Protein AF-A0A7C4M4P4-F1 (afdb_monomer)

Foldseek 3Di:
DDKDWWWWKAFLFWDWDDDQDLQQTFIWGKIFTWDPTKIKDWAQDDPEQEAEPNDHDDDVLSVVLCVFQVQRTHMYIYDQQDPPQ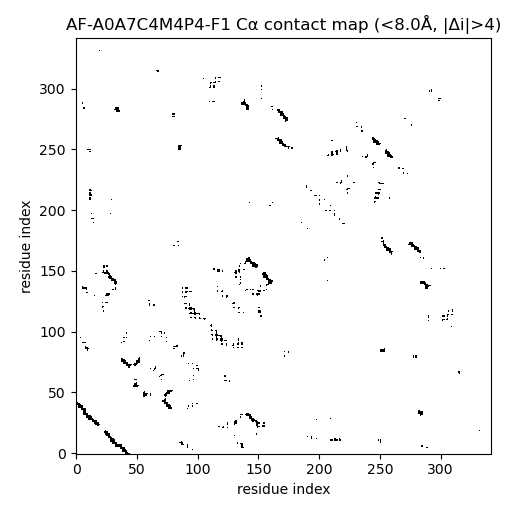RTLVLLVVQLVSQLSSLVVPDPDPLLSSQSSQQRSSNSCVVVVNHRCSSQCGFAEFAMKGWPGTGTPPRTDIDYDADPAFKKKKKFFADFDPPDCVLVVDPDPVLVVLSVVLSVVCVVPPDPLSSQVSSAVSLVVSVQDDPVNVVLLCVLCVVVVVVQQWSHWHGRRRMIITMGRDDCVVSVVSSVVVGVTDDMDMIGTGRGHNHYHVPPDPVSVVSSVSSVVVVVPRDGPDDPDPDDDDDDDDDGPDDDDDDDDDD

Solvent-accessible surface area (backbone atoms only — not comparable to full-atom values): 18700 Å² total; per-residue (Å²): 121,50,82,47,76,37,44,30,28,37,67,42,42,70,45,83,40,86,45,97,46,66,56,49,22,12,20,36,34,32,28,41,20,29,29,78,55,35,42,36,37,45,26,84,67,70,98,49,65,29,28,48,74,89,40,75,50,92,57,70,65,57,58,50,35,32,69,49,61,63,49,71,62,18,39,39,36,49,59,90,73,58,80,84,36,47,46,34,55,65,34,51,52,27,29,51,53,18,38,63,48,23,61,83,79,40,88,50,66,69,36,18,52,50,30,3,24,47,45,13,33,42,45,27,51,75,67,71,76,46,47,47,43,41,32,40,38,35,49,22,18,18,41,24,34,32,78,36,34,17,24,64,86,57,25,42,68,49,66,43,85,70,86,66,79,48,37,37,38,34,37,31,40,70,76,69,87,74,57,72,66,69,73,75,59,74,47,72,63,58,55,55,48,42,55,51,45,50,53,56,32,73,75,66,72,46,73,53,48,49,27,52,43,14,28,56,44,13,37,76,72,60,44,38,44,70,69,62,47,50,59,50,45,74,63,44,50,66,39,43,75,72,62,35,36,63,35,49,36,28,35,73,28,25,38,40,35,35,24,63,56,93,51,68,68,56,52,54,56,48,49,75,78,40,77,53,79,46,75,51,77,27,40,65,28,88,61,44,81,39,78,74,56,90,80,42,66,69,50,52,52,33,41,50,52,24,51,53,52,65,70,68,50,74,68,63,78,74,85,84,77,87,77,93,79,83,91,76,96,75,76,102,70,87,90,86,74,89,79,90,80,133

Secondary structure (DSSP, 8-state):
-EEEEEEEEEEEEEEEE--SSTTT-EEEEEEEEEEEEEEEEEES--SSSEEETTEE---HHHHHHHHHH----EEEEE-SSPTTSSSSHHHHHHHHHHHHHHTTT---HHHHHHHHHHHHHHHHHHHTS-SSHHHHHHH--SEEEEEE-SSTTTSEEEEE---S--EEEEEE-------GGGGS---HHHHHHHHHHHHHHHHS--HHHHHHHHHHHHHHTTSS-HHHHHHHHHHHHHHHHHTSEEEEEEETTEEEEEESS--HHHHHHHHHHS---EEEEEEE--S-SS--TTS-HHHHHHHHHHHHHHHHS-PPPP-------------S----------

pLDDT: mean 87.2, std 19.26, range [24.98, 98.62]

Radius of gyration: 20.45 Å; Cα contacts (8 Å, |Δi|>4): 650; chains: 1; bounding box: 53×54×52 Å

Sequence (342 aa):
MEELKLPLHISGLWKPVYGEDYLKTGSLGIGLVLEPLTKIYLKSSGDCDLRINDECIELSHIKIAREIYGFQDRIEVHQEIPLGAGAGLSANISIAIGYGVSRRYSQDFLTRIILAGLIGHELEVSQRTGLGDVISELTGYGIEIRKRPGPPCHGYLENIDIREDLLITTLVMPQKIFTPRMLDTYSSDLMRLFDKLYNYFINDASIERFFEVSKIFSREQGFLNKDLEERINSILSHRFRLGDVMGFYVKKSLIVIGHKEDLSFEINYLRNIIPIRRIMTLKISRKPLIPVYNNDIRIRDKCSEATNIYNRKPRPLRREGGQKKQNSSKPFHHHFTKSLYL

Nearest PDB structures (foldseek):
  4emd-assembly1_A  TM=5.902E-01  e=8.997E-09  Mycobacteroides abscessus ATCC 19977
  2v8p-assembly2_B  TM=6.075E-01  e=5.883E-08  Aquifex aeolicus
  3pyf-assembly1_A  TM=5.668E-01  e=2.236E-08  Mycobacterium tuberculosis
  1uek-assembly1_A  TM=5.406E-01  e=1.595E-06  Thermus thermophilus
  8qco-assembly2_B  TM=4.970E-01  e=3.063E-07  Escherichia coli

Mean predicted aligned error: 7.42 Å

Structure (mmCIF, N/CA/C/O backbone):
data_AF-A0A7C4M4P4-F1
#
_entry.id   AF-A0A7C4M4P4-F1
#
loop_
_atom_site.group_PDB
_atom_site.id
_atom_site.type_symbol
_atom_site.label_atom_id
_atom_site.label_alt_id
_atom_site.label_comp_id
_atom_site.label_asym_id
_atom_site.label_entity_id
_atom_site.label_seq_id
_atom_site.pdbx_PDB_ins_code
_atom_site.Cartn_x
_atom_site.Cartn_y
_atom_site.Cartn_z
_atom_site.occupancy
_atom_site.B_iso_or_equiv
_atom_site.auth_seq_id
_atom_site.auth_comp_id
_atom_site.auth_asym_id
_atom_site.auth_atom_id
_atom_site.pdbx_PDB_model_num
ATOM 1 N N . MET A 1 1 ? -6.496 -13.623 20.985 1.00 80.38 1 MET A N 1
ATOM 2 C CA . MET A 1 1 ? -5.581 -13.257 19.884 1.00 80.38 1 MET A CA 1
ATOM 3 C C . MET A 1 1 ? -6.386 -13.307 18.601 1.00 80.38 1 MET A C 1
ATOM 5 O O . MET A 1 1 ? -7.072 -14.299 18.398 1.00 80.38 1 MET A O 1
ATOM 9 N N . GLU A 1 2 ? -6.376 -12.246 17.799 1.00 92.12 2 GLU A N 1
ATOM 10 C CA . GLU A 1 2 ? -7.078 -12.202 16.504 1.00 92.12 2 GLU A CA 1
ATOM 11 C C . GLU A 1 2 ? -6.044 -12.003 15.393 1.00 92.12 2 GLU A C 1
ATOM 13 O O . GLU A 1 2 ? -5.138 -11.184 15.553 1.00 92.12 2 GLU A O 1
ATOM 18 N N . GLU A 1 3 ? -6.169 -12.761 14.304 1.00 95.50 3 GLU A N 1
ATOM 19 C CA . GLU A 1 3 ? -5.318 -12.649 13.116 1.00 95.50 3 GLU A CA 1
ATOM 20 C C . GLU A 1 3 ? -6.026 -11.799 12.052 1.00 95.50 3 GLU A C 1
ATOM 22 O O . GLU A 1 3 ? -7.210 -11.994 11.773 1.00 95.50 3 GLU A O 1
ATOM 27 N N . LEU A 1 4 ? -5.285 -10.885 11.429 1.00 96.00 4 LEU A N 1
ATOM 28 C CA . LEU A 1 4 ? -5.685 -10.147 10.238 1.00 96.00 4 LEU A CA 1
ATOM 29 C C . LEU A 1 4 ? -4.635 -10.368 9.142 1.00 96.00 4 LEU A C 1
ATOM 31 O O . LEU A 1 4 ? -3.433 -10.324 9.406 1.00 96.00 4 LEU A O 1
ATOM 35 N N . LYS A 1 5 ? -5.090 -10.603 7.908 1.00 96.94 5 LYS A N 1
ATOM 36 C CA . LYS A 1 5 ? -4.226 -10.754 6.731 1.00 96.94 5 LYS A CA 1
ATOM 37 C C . LYS A 1 5 ? -4.527 -9.635 5.752 1.00 96.94 5 LYS A C 1
ATOM 39 O O . LYS A 1 5 ? -5.669 -9.515 5.313 1.00 96.94 5 LYS A O 1
ATOM 44 N N . LEU A 1 6 ? -3.521 -8.833 5.431 1.00 97.69 6 LEU A N 1
ATOM 45 C CA . LEU A 1 6 ? -3.660 -7.668 4.558 1.00 97.69 6 LEU A CA 1
ATOM 46 C C . LEU A 1 6 ? -2.661 -7.755 3.405 1.00 97.69 6 LEU A C 1
ATOM 48 O O . LEU A 1 6 ? -1.536 -8.210 3.621 1.00 97.69 6 LEU A O 1
ATOM 52 N N . PRO A 1 7 ? -3.042 -7.358 2.184 1.00 97.56 7 PRO A N 1
ATOM 53 C CA . PRO A 1 7 ? -2.104 -7.315 1.078 1.00 97.56 7 PRO A CA 1
ATOM 54 C C . PRO A 1 7 ? -1.104 -6.175 1.264 1.00 97.56 7 PRO A C 1
ATOM 56 O O . PRO A 1 7 ? -1.315 -5.245 2.045 1.00 97.56 7 PRO A O 1
ATOM 59 N N . LEU A 1 8 ? -0.017 -6.253 0.509 1.00 97.62 8 LEU A N 1
ATOM 60 C CA . LEU A 1 8 ? 0.905 -5.142 0.333 1.00 97.62 8 LEU A CA 1
ATOM 61 C C . LEU A 1 8 ? 0.409 -4.240 -0.793 1.00 97.62 8 LEU A C 1
ATOM 63 O O . LEU A 1 8 ? -0.229 -4.706 -1.737 1.00 97.62 8 LEU A O 1
ATOM 67 N N . HIS A 1 9 ? 0.770 -2.965 -0.737 1.00 98.12 9 HIS A N 1
ATOM 68 C CA . HIS A 1 9 ? 0.479 -2.026 -1.810 1.00 98.12 9 HIS A CA 1
ATOM 69 C C . HIS A 1 9 ? 1.720 -1.233 -2.203 1.00 98.12 9 HIS A C 1
ATOM 71 O O . HIS A 1 9 ? 2.426 -0.685 -1.356 1.00 98.12 9 HIS A O 1
ATOM 77 N N . ILE A 1 10 ? 1.976 -1.138 -3.509 1.00 98.12 10 ILE A N 1
ATOM 78 C CA . ILE A 1 10 ? 3.046 -0.302 -4.049 1.00 98.12 10 ILE A CA 1
ATOM 79 C C . ILE A 1 10 ? 2.462 0.643 -5.097 1.00 98.12 10 ILE A C 1
ATOM 81 O O . ILE A 1 10 ? 2.088 0.232 -6.193 1.00 98.12 10 ILE A O 1
ATOM 85 N N . SER A 1 11 ? 2.436 1.942 -4.789 1.00 97.81 11 SER A N 1
ATOM 86 C CA . SER A 1 11 ? 2.042 2.962 -5.771 1.00 97.81 11 SER A CA 1
ATOM 87 C C . SER A 1 11 ? 3.091 3.121 -6.871 1.00 97.81 11 SER A C 1
ATOM 89 O O . SER A 1 11 ? 4.277 3.281 -6.568 1.00 97.81 11 SER A O 1
ATOM 91 N N . GLY A 1 12 ? 2.630 3.183 -8.116 1.00 97.25 12 GLY A N 1
ATOM 92 C CA . GLY A 1 12 ? 3.427 3.518 -9.295 1.00 97.25 12 GLY A CA 1
ATOM 93 C C . GLY A 1 12 ? 3.359 5.002 -9.670 1.00 97.25 12 GLY A C 1
ATOM 94 O O . GLY A 1 12 ? 4.377 5.639 -9.931 1.00 97.25 12 GLY A O 1
ATOM 95 N N . LEU A 1 13 ? 2.164 5.590 -9.576 1.00 97.19 13 LEU A N 1
ATOM 96 C CA . LEU A 1 13 ? 1.882 7.000 -9.863 1.00 97.19 13 LEU A CA 1
ATOM 97 C C . LEU A 1 13 ? 0.934 7.542 -8.794 1.00 97.19 13 LEU A C 1
ATOM 99 O O . LEU A 1 13 ? 0.027 6.830 -8.371 1.00 97.19 13 LEU A O 1
ATOM 103 N N . TRP A 1 14 ? 1.121 8.777 -8.327 1.00 95.81 14 TRP A N 1
ATOM 104 C CA . TRP A 1 14 ? 0.261 9.324 -7.274 1.00 95.81 14 TRP A CA 1
ATOM 105 C C . TRP A 1 14 ? 0.267 10.855 -7.216 1.00 95.81 14 TRP A C 1
ATOM 107 O O . TRP A 1 14 ? 1.278 11.495 -7.495 1.00 95.81 14 TRP A O 1
ATOM 117 N N . LYS A 1 15 ? -0.865 11.427 -6.799 1.00 94.69 15 LYS A N 1
ATOM 118 C CA . LYS A 1 15 ? -1.055 12.854 -6.526 1.00 94.69 15 LYS A CA 1
ATOM 119 C C . LYS A 1 15 ? -1.823 13.029 -5.215 1.00 94.69 15 LYS A C 1
ATOM 121 O O . LYS A 1 15 ? -2.931 12.499 -5.106 1.00 94.69 15 LYS A O 1
ATOM 126 N N . PRO A 1 16 ? -1.278 13.753 -4.224 1.00 93.81 16 PRO A N 1
ATOM 127 C CA . PRO A 1 16 ? -1.997 14.042 -2.989 1.00 93.81 16 PRO A CA 1
ATOM 128 C C . PRO A 1 16 ? -3.181 14.978 -3.262 1.00 93.81 16 PRO A C 1
ATOM 130 O O . PRO A 1 16 ? -3.083 15.899 -4.071 1.00 93.81 16 PRO A O 1
ATOM 133 N N . VAL A 1 17 ? -4.290 14.765 -2.560 1.00 95.12 17 VAL A N 1
ATOM 134 C CA . VAL A 1 17 ? -5.450 15.661 -2.561 1.00 95.12 17 VAL A CA 1
ATOM 135 C C . VAL A 1 17 ? -5.866 15.894 -1.116 1.00 95.12 17 VAL A C 1
ATOM 137 O O . VAL A 1 17 ? -6.333 14.979 -0.439 1.00 95.12 17 VAL A O 1
ATOM 140 N N . TYR A 1 18 ? -5.672 17.120 -0.638 1.00 93.19 18 TYR A N 1
ATOM 141 C CA . TYR A 1 18 ? -6.032 17.518 0.719 1.00 93.19 18 TYR A CA 1
ATOM 142 C C . TYR A 1 18 ? -7.427 18.133 0.720 1.00 93.19 18 TYR A C 1
ATOM 144 O O . TYR A 1 18 ? -7.692 19.083 -0.015 1.00 93.19 18 TYR A O 1
ATOM 152 N N . GLY A 1 19 ? -8.313 17.556 1.526 1.00 92.38 19 GLY A N 1
ATOM 153 C CA . GLY A 1 19 ? -9.676 18.032 1.712 1.00 92.38 19 GLY A CA 1
ATOM 154 C C . GLY A 1 19 ? -9.846 18.787 3.028 1.00 92.38 19 GLY A C 1
ATOM 155 O O . GLY A 1 19 ? -8.893 19.036 3.763 1.00 92.38 19 GLY A O 1
ATOM 156 N N . GLU A 1 20 ? -11.094 19.126 3.340 1.00 92.38 20 GLU A N 1
ATOM 157 C CA . GLU A 1 20 ? -11.465 19.820 4.583 1.00 92.38 20 GLU A CA 1
ATOM 158 C C . GLU A 1 20 ? -11.255 18.958 5.839 1.00 92.38 20 GLU A C 1
ATOM 160 O O . GLU A 1 20 ? -11.068 19.483 6.935 1.00 92.38 20 GLU A O 1
ATOM 165 N N . ASP A 1 21 ? -11.298 17.634 5.680 1.00 94.38 21 ASP A N 1
ATOM 166 C CA . ASP A 1 21 ? -11.144 16.651 6.746 1.00 94.38 21 ASP A CA 1
ATOM 167 C C . ASP A 1 21 ? -10.446 15.375 6.240 1.00 94.38 21 ASP A C 1
ATOM 169 O O . ASP A 1 21 ? -10.050 15.265 5.074 1.00 94.38 21 ASP A O 1
ATOM 173 N N . TYR A 1 22 ? -10.285 14.392 7.130 1.00 94.31 22 TYR A N 1
ATOM 174 C CA . TYR A 1 22 ? -9.664 13.106 6.812 1.00 94.31 22 TYR A CA 1
ATOM 175 C C . TYR A 1 22 ? -10.469 12.266 5.809 1.00 94.31 22 TYR A C 1
ATOM 177 O O . TYR A 1 22 ? -9.872 11.488 5.071 1.00 94.31 22 TYR A O 1
ATOM 185 N N . LEU A 1 23 ? -11.795 12.431 5.744 1.00 95.88 23 LEU A N 1
ATOM 186 C CA . LEU A 1 23 ? -12.667 11.683 4.832 1.00 95.88 23 LEU A CA 1
ATOM 187 C C . LEU A 1 23 ? -12.554 12.201 3.393 1.00 95.88 23 LEU A C 1
ATOM 189 O O . LEU A 1 23 ? -12.659 11.424 2.448 1.00 95.88 23 LEU A O 1
ATOM 193 N N . LYS A 1 24 ? -12.294 13.503 3.225 1.00 96.19 24 LYS A N 1
ATOM 194 C CA . LYS A 1 24 ? -12.067 14.152 1.923 1.00 96.19 24 LYS A CA 1
ATOM 195 C C . LYS A 1 24 ? -10.589 14.228 1.524 1.00 96.19 24 LYS A C 1
ATOM 197 O O . LYS A 1 24 ? -10.277 14.645 0.411 1.00 96.19 24 LYS A O 1
ATOM 202 N N . THR A 1 25 ? -9.678 13.863 2.423 1.00 97.25 25 THR A N 1
ATOM 203 C CA . THR A 1 25 ? -8.235 13.829 2.160 1.00 97.25 25 THR A CA 1
ATOM 204 C C . THR A 1 25 ? -7.814 12.452 1.669 1.00 97.25 25 THR A C 1
ATOM 206 O O . THR A 1 25 ? -8.225 11.434 2.217 1.00 97.25 25 THR A O 1
ATOM 209 N N . GLY A 1 26 ? -6.950 12.405 0.662 1.00 97.44 26 GLY A N 1
ATOM 210 C CA . GLY A 1 26 ? -6.385 11.166 0.150 1.00 97.44 26 GLY A CA 1
ATOM 211 C C . GLY A 1 26 ? -5.469 11.413 -1.039 1.00 97.44 26 GLY 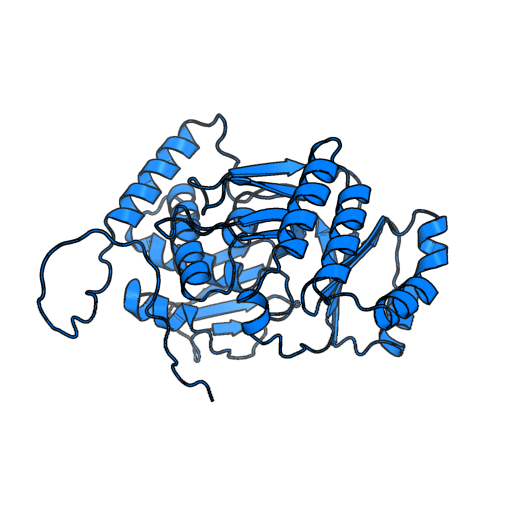A C 1
ATOM 212 O O . GLY A 1 26 ? -4.731 12.397 -1.082 1.00 97.44 26 GLY A O 1
ATOM 213 N N . SER A 1 27 ? -5.504 10.517 -2.019 1.00 97.12 27 SER A N 1
ATOM 214 C CA . SER A 1 27 ? -4.704 10.640 -3.238 1.00 97.12 27 SER A CA 1
ATOM 215 C C . SER A 1 27 ? -5.459 10.134 -4.456 1.00 97.12 27 SER A C 1
ATOM 217 O O . SER A 1 27 ? -6.278 9.227 -4.331 1.00 97.12 27 SER A O 1
ATOM 219 N N . LEU A 1 28 ? -5.118 10.681 -5.618 1.00 98.12 28 LEU A N 1
ATOM 220 C CA . LEU A 1 28 ? -5.320 10.028 -6.909 1.00 98.12 28 LEU A CA 1
ATOM 221 C C . LEU A 1 28 ? -4.060 9.233 -7.259 1.00 98.12 28 LEU A C 1
ATOM 223 O O . LEU A 1 28 ? -2.977 9.550 -6.757 1.00 98.12 28 LEU A O 1
ATOM 227 N N . GLY A 1 29 ? -4.165 8.231 -8.126 1.00 97.88 29 GLY A N 1
ATOM 228 C CA . GLY A 1 29 ? -2.995 7.457 -8.531 1.00 97.88 29 GLY A CA 1
ATOM 229 C C . GLY A 1 29 ? -3.300 6.061 -9.030 1.00 97.88 29 GLY A C 1
ATOM 230 O O . GLY A 1 29 ? -4.460 5.697 -9.186 1.00 97.88 29 GLY A O 1
ATOM 231 N N . ILE A 1 30 ? -2.232 5.308 -9.273 1.00 98.50 30 ILE A N 1
ATOM 232 C CA . ILE A 1 30 ? -2.287 3.892 -9.622 1.00 98.50 30 ILE A CA 1
ATOM 233 C C . ILE A 1 30 ? -1.267 3.112 -8.794 1.00 98.50 30 ILE A C 1
ATOM 235 O O . ILE A 1 30 ? -0.200 3.637 -8.437 1.00 98.50 30 ILE A O 1
ATOM 239 N N . GLY A 1 31 ? -1.564 1.853 -8.518 1.00 98.31 31 GLY A N 1
ATOM 240 C CA . GLY A 1 31 ? -0.709 0.990 -7.713 1.00 98.31 31 GLY A CA 1
ATOM 241 C C . GLY A 1 31 ? -0.948 -0.485 -7.978 1.00 98.31 31 GLY A C 1
ATOM 242 O O . GLY A 1 31 ? -1.929 -0.861 -8.610 1.00 98.31 31 GLY A O 1
ATOM 243 N N . LEU A 1 32 ? -0.034 -1.313 -7.487 1.00 98.12 32 LEU A N 1
ATOM 244 C CA . LEU A 1 32 ? -0.192 -2.763 -7.460 1.00 98.12 32 LEU A CA 1
ATOM 245 C C . LEU A 1 32 ? -0.560 -3.212 -6.054 1.00 98.12 32 LEU A C 1
ATOM 247 O O . LEU A 1 32 ? 0.054 -2.765 -5.080 1.00 98.12 32 LEU A O 1
ATOM 251 N N . VAL A 1 33 ? -1.512 -4.136 -5.970 1.00 97.94 33 VAL A N 1
ATOM 252 C CA . VAL A 1 33 ? -1.864 -4.839 -4.733 1.00 97.94 33 VAL A CA 1
ATOM 253 C C . VAL A 1 33 ? -1.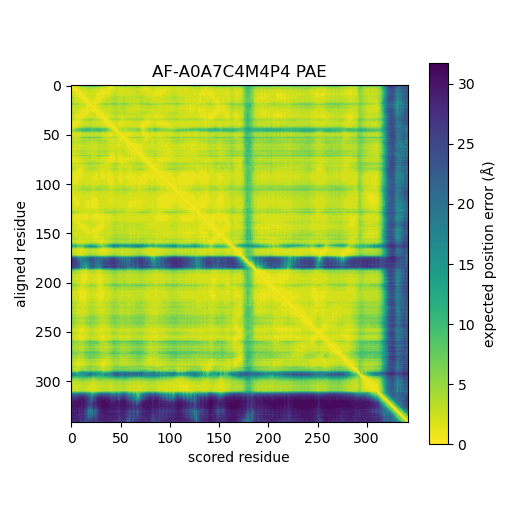282 -6.246 -4.795 1.00 97.94 33 VAL A C 1
ATOM 255 O O . VAL A 1 33 ? -1.492 -6.965 -5.772 1.00 97.94 33 VAL A O 1
ATOM 258 N N . LEU A 1 34 ? -0.504 -6.627 -3.784 1.00 96.81 34 LEU A N 1
ATOM 259 C CA . LEU A 1 34 ? 0.445 -7.737 -3.863 1.00 96.81 34 LEU A CA 1
ATOM 260 C C . LEU A 1 34 ? 0.322 -8.709 -2.685 1.00 96.81 34 LEU A C 1
ATOM 262 O O . LEU A 1 34 ? -0.037 -8.333 -1.568 1.00 96.81 34 LEU A O 1
ATOM 266 N N . GLU A 1 35 ? 0.690 -9.960 -2.946 1.00 94.06 35 GLU A N 1
ATOM 267 C CA . GLU A 1 35 ? 0.766 -11.065 -1.989 1.00 94.06 35 GLU A CA 1
ATOM 268 C C . GLU A 1 35 ? 2.173 -11.704 -2.040 1.00 94.06 35 GLU A C 1
ATOM 270 O O . GLU A 1 35 ? 2.809 -11.668 -3.095 1.00 94.06 35 GLU A O 1
ATOM 275 N N . PRO A 1 36 ? 2.699 -12.305 -0.955 1.00 94.00 36 PRO A N 1
ATOM 276 C CA . PRO A 1 36 ? 1.990 -12.802 0.223 1.00 94.00 36 PRO A CA 1
ATOM 277 C C . PRO A 1 36 ? 1.418 -11.705 1.122 1.00 94.00 36 PRO A C 1
ATOM 279 O O . PRO A 1 36 ? 2.004 -10.636 1.284 1.00 94.00 36 PRO A O 1
ATOM 282 N N . LEU A 1 37 ? 0.261 -12.003 1.717 1.00 96.44 37 LEU A N 1
ATOM 283 C CA . LEU A 1 37 ? -0.391 -11.124 2.683 1.00 96.44 37 LEU A CA 1
ATOM 284 C C . LEU A 1 37 ? 0.482 -10.978 3.936 1.00 96.44 37 LEU A C 1
ATOM 286 O O . LEU A 1 37 ? 0.972 -11.971 4.481 1.00 96.44 37 LEU A O 1
ATOM 290 N N . THR A 1 38 ? 0.605 -9.753 4.431 1.00 97.75 38 THR A N 1
ATOM 291 C CA . THR A 1 38 ? 1.122 -9.457 5.765 1.00 97.75 38 THR A CA 1
ATOM 292 C C . THR A 1 38 ? 0.226 -10.126 6.798 1.00 97.75 38 THR A C 1
ATOM 294 O O . THR A 1 38 ? -0.987 -9.898 6.813 1.00 97.75 38 THR A O 1
ATOM 297 N N . LYS A 1 39 ? 0.815 -10.929 7.686 1.00 98.06 39 LYS A N 1
ATOM 298 C CA . LYS A 1 39 ? 0.098 -11.505 8.830 1.00 98.06 39 LYS A CA 1
ATOM 299 C C . LYS A 1 39 ? 0.268 -10.589 10.030 1.00 98.06 39 LYS A C 1
ATOM 301 O O . LYS A 1 39 ? 1.399 -10.276 10.401 1.00 98.06 39 LYS A O 1
ATOM 306 N N . ILE A 1 40 ? -0.845 -10.176 10.623 1.00 98.31 40 ILE A N 1
ATOM 307 C CA . ILE A 1 40 ? -0.868 -9.285 11.779 1.00 98.31 40 ILE A CA 1
ATOM 308 C C . ILE A 1 40 ? -1.674 -9.938 12.893 1.00 98.31 40 ILE A C 1
ATOM 310 O O . ILE A 1 40 ? -2.822 -10.328 12.687 1.00 98.31 40 ILE A O 1
ATOM 314 N N . TYR A 1 41 ? -1.095 -10.014 14.085 1.00 98.06 41 TYR A N 1
ATOM 315 C CA . TYR A 1 41 ? -1.753 -10.528 15.276 1.00 98.06 41 TYR A CA 1
ATOM 316 C C . TYR A 1 41 ? -1.989 -9.404 16.277 1.00 98.06 41 TYR A C 1
ATOM 318 O O . TYR A 1 41 ? -1.065 -8.703 16.691 1.00 98.06 41 TYR A O 1
ATOM 326 N N . LEU A 1 42 ? -3.242 -9.270 16.700 1.00 97.44 42 LEU A N 1
ATOM 327 C CA . LEU A 1 42 ? -3.639 -8.401 17.799 1.00 97.44 42 LEU A CA 1
ATOM 328 C C . LEU A 1 42 ? -3.616 -9.208 19.103 1.00 97.44 42 LEU A C 1
ATOM 330 O O . LEU A 1 42 ? -4.403 -10.151 19.288 1.00 97.44 42 LEU A O 1
ATOM 334 N N . LYS A 1 43 ? -2.691 -8.848 19.997 1.00 96.31 43 LYS A N 1
ATOM 335 C CA . LYS A 1 43 ? -2.446 -9.511 21.285 1.00 96.31 43 LYS A CA 1
ATOM 336 C C . LYS A 1 43 ? -2.854 -8.607 22.446 1.00 96.31 43 LYS A C 1
ATOM 338 O O . LYS A 1 43 ? -2.629 -7.405 22.413 1.00 96.31 43 LYS A O 1
ATOM 343 N N . SER A 1 44 ? -3.413 -9.187 23.505 1.00 93.38 44 SER A N 1
ATOM 344 C CA . SER A 1 44 ? -3.807 -8.427 24.704 1.00 93.38 44 SER A CA 1
ATOM 345 C C . SER A 1 44 ? -2.615 -8.034 25.585 1.00 93.38 44 SER A C 1
ATOM 347 O O . SER A 1 44 ? -2.714 -7.103 26.377 1.00 93.38 44 SER A O 1
ATOM 349 N N . SER A 1 45 ? -1.489 -8.732 25.445 1.00 91.44 45 SER A N 1
ATOM 350 C CA . SER A 1 45 ? -0.248 -8.495 26.180 1.00 91.44 45 SER A CA 1
ATOM 351 C C . SER A 1 45 ? 0.965 -8.764 25.286 1.00 91.44 45 SER A C 1
ATOM 353 O O . SER A 1 45 ? 0.856 -9.401 24.236 1.00 91.44 45 SER A O 1
ATOM 355 N N . GLY A 1 46 ? 2.113 -8.232 25.691 1.00 89.19 46 GLY A N 1
ATOM 356 C CA . GLY A 1 46 ? 3.376 -8.301 24.966 1.00 89.19 46 GLY A CA 1
ATOM 357 C C . GLY A 1 46 ? 4.400 -7.376 25.615 1.00 89.19 46 GLY A C 1
ATOM 358 O O . GLY A 1 46 ? 4.032 -6.486 26.384 1.00 89.19 46 GLY A O 1
ATOM 359 N N . ASP A 1 47 ? 5.671 -7.602 25.318 1.00 91.12 47 ASP A N 1
ATOM 360 C CA . ASP A 1 47 ? 6.798 -6.842 25.862 1.00 91.12 47 ASP A CA 1
ATOM 361 C C . ASP A 1 47 ? 7.030 -5.498 25.156 1.00 91.12 47 ASP A C 1
ATOM 363 O O . ASP A 1 47 ? 7.652 -4.604 25.722 1.00 91.12 47 ASP A O 1
ATOM 367 N N . CYS A 1 48 ? 6.467 -5.313 23.962 1.00 94.31 48 CYS A N 1
ATOM 368 C CA . CYS A 1 48 ? 6.447 -4.038 23.256 1.00 94.31 48 CYS A CA 1
ATOM 369 C C . CYS A 1 48 ? 5.146 -3.825 22.477 1.00 94.31 48 CYS A C 1
ATOM 371 O O . CYS A 1 48 ? 4.392 -4.763 22.213 1.00 94.31 48 CYS A O 1
ATOM 373 N N . ASP A 1 49 ? 4.872 -2.562 22.138 1.00 95.94 49 ASP A N 1
ATOM 374 C CA . ASP A 1 49 ? 3.647 -2.119 21.461 1.00 95.94 49 ASP A CA 1
ATOM 375 C C . ASP A 1 49 ? 3.515 -2.649 20.027 1.00 95.94 49 ASP A C 1
ATOM 377 O O . ASP A 1 49 ? 2.421 -3.055 19.623 1.00 95.94 49 ASP A O 1
ATOM 381 N N . LEU A 1 50 ? 4.628 -2.695 19.296 1.00 97.62 50 LEU A N 1
ATOM 382 C CA . LEU A 1 50 ? 4.728 -3.232 17.945 1.00 97.62 50 LEU A CA 1
ATOM 383 C C . LEU A 1 50 ? 5.978 -4.090 17.816 1.00 97.62 50 LEU A C 1
ATOM 385 O O . LEU A 1 50 ? 7.081 -3.632 18.105 1.00 97.62 50 LEU A O 1
ATOM 389 N N . ARG A 1 51 ? 5.789 -5.305 17.310 1.00 97.50 51 ARG A N 1
ATOM 390 C CA . ARG A 1 51 ? 6.852 -6.230 16.933 1.00 97.50 51 ARG A CA 1
ATOM 391 C C . ARG A 1 51 ? 6.739 -6.563 15.450 1.00 97.50 51 ARG A C 1
ATOM 393 O O . ARG A 1 51 ? 5.665 -6.964 15.009 1.00 97.50 51 ARG A O 1
ATOM 400 N N . ILE A 1 52 ? 7.820 -6.422 14.688 1.00 96.50 52 ILE A N 1
ATOM 401 C CA . ILE A 1 52 ? 7.895 -6.838 13.280 1.00 96.50 52 ILE A CA 1
ATOM 402 C C . ILE A 1 52 ? 9.043 -7.836 13.132 1.00 96.50 52 ILE A C 1
ATOM 404 O O . ILE A 1 52 ? 10.184 -7.469 13.384 1.00 96.50 52 ILE A O 1
ATOM 408 N N . ASN A 1 53 ? 8.753 -9.078 12.723 1.00 92.94 53 ASN A N 1
ATOM 409 C CA . ASN A 1 53 ? 9.740 -10.169 12.602 1.00 92.94 53 ASN A CA 1
ATOM 410 C C . ASN A 1 53 ? 10.726 -10.226 13.788 1.00 92.94 53 ASN A C 1
ATOM 412 O O . ASN A 1 53 ? 11.937 -10.178 13.593 1.00 92.94 53 ASN A O 1
ATOM 416 N N . ASP A 1 54 ? 10.193 -10.268 15.009 1.00 91.56 54 ASP A N 1
ATOM 417 C CA . ASP A 1 54 ? 10.945 -10.334 16.273 1.00 91.56 54 ASP A CA 1
ATOM 418 C C . ASP A 1 54 ? 11.631 -9.047 16.756 1.00 91.56 54 ASP A C 1
ATOM 420 O O . ASP A 1 54 ? 12.109 -9.010 17.890 1.00 91.56 54 ASP A O 1
ATOM 424 N N . GLU A 1 55 ? 11.589 -7.960 15.987 1.00 94.94 55 GLU A N 1
ATOM 425 C CA . GLU A 1 55 ? 12.124 -6.660 16.402 1.00 94.94 55 GLU A CA 1
ATOM 426 C C . GLU A 1 55 ? 11.022 -5.754 16.966 1.00 94.94 55 GLU A C 1
ATOM 428 O O . GLU A 1 55 ? 9.985 -5.547 16.332 1.00 94.94 55 GLU A O 1
ATOM 433 N N . CYS A 1 56 ? 11.245 -5.185 18.154 1.00 96.31 56 CYS A N 1
ATOM 434 C CA . CYS A 1 56 ? 10.367 -4.160 18.717 1.00 96.31 56 CYS A CA 1
ATOM 435 C C . CYS A 1 56 ? 10.615 -2.816 18.029 1.00 96.31 56 CYS A C 1
ATOM 437 O O . CYS A 1 56 ? 11.741 -2.321 18.007 1.00 96.31 56 CYS A O 1
ATOM 439 N N . ILE A 1 57 ? 9.555 -2.222 17.486 1.00 94.50 57 ILE A N 1
ATOM 440 C CA . ILE A 1 57 ? 9.622 -0.986 16.705 1.00 94.50 57 ILE A CA 1
ATOM 441 C C . ILE A 1 57 ? 8.719 0.060 17.343 1.00 94.50 57 ILE A C 1
ATOM 443 O O . ILE A 1 57 ? 7.560 -0.204 17.657 1.00 94.50 57 ILE A O 1
ATOM 447 N N . GLU A 1 58 ? 9.223 1.279 17.492 1.00 93.06 58 GLU A N 1
ATOM 448 C CA . GLU A 1 58 ? 8.390 2.408 17.888 1.00 93.06 58 GLU A CA 1
ATOM 449 C C . GLU A 1 58 ? 7.668 2.991 16.671 1.00 93.06 58 GLU A C 1
ATOM 451 O O . GLU A 1 58 ? 8.281 3.342 15.662 1.00 93.06 58 GLU A O 1
ATOM 456 N N . LEU A 1 59 ? 6.344 3.113 16.772 1.00 93.25 59 LEU A N 1
ATOM 457 C CA . LEU A 1 59 ? 5.514 3.725 15.742 1.00 93.25 59 LEU A CA 1
ATOM 458 C C . LEU A 1 59 ? 4.497 4.667 16.389 1.00 93.25 59 LEU A C 1
ATOM 460 O O . LEU A 1 59 ? 3.664 4.247 17.198 1.00 93.25 59 LEU A O 1
ATOM 464 N N . SER A 1 60 ? 4.543 5.948 16.014 1.00 93.31 60 SER A N 1
ATOM 465 C CA . SER A 1 60 ? 3.699 6.999 16.600 1.00 93.31 60 SER A CA 1
ATOM 466 C C . SER A 1 60 ? 2.200 6.723 16.451 1.00 93.31 60 SER A C 1
ATOM 468 O O . SER A 1 60 ? 1.422 7.109 17.325 1.00 93.31 60 SER A O 1
ATOM 470 N N . HIS A 1 61 ? 1.793 5.995 15.406 1.00 94.44 61 HIS A N 1
ATOM 471 C CA . HIS A 1 61 ? 0.414 5.559 15.171 1.00 94.44 61 HIS A CA 1
ATOM 472 C C . HIS A 1 61 ? -0.197 4.844 16.367 1.00 94.44 61 HIS A C 1
ATOM 474 O O . HIS A 1 61 ? -1.352 5.105 16.696 1.00 94.44 61 HIS A O 1
ATOM 480 N N . ILE A 1 62 ? 0.563 3.974 17.040 1.00 95.44 62 ILE A N 1
ATOM 481 C CA . ILE A 1 62 ? 0.047 3.223 18.187 1.00 95.44 62 ILE A CA 1
ATOM 482 C C . ILE A 1 62 ? -0.185 4.166 19.352 1.00 95.44 62 ILE A C 1
ATOM 484 O O . ILE A 1 62 ? -1.283 4.173 19.902 1.00 95.44 62 ILE A O 1
ATOM 488 N N . LYS A 1 63 ? 0.799 5.011 19.680 1.00 93.50 63 LYS A N 1
ATOM 489 C CA . LYS A 1 63 ? 0.674 6.008 20.750 1.00 93.50 63 LYS A CA 1
ATOM 490 C C . LYS A 1 63 ? -0.558 6.891 20.544 1.00 93.50 63 LYS A C 1
ATOM 492 O O . LYS A 1 63 ? -1.384 7.018 21.444 1.00 93.50 63 LYS A O 1
ATOM 497 N N . ILE A 1 64 ? -0.730 7.415 19.335 1.00 93.56 64 ILE A N 1
ATOM 498 C CA . ILE A 1 64 ? -1.882 8.245 18.970 1.00 93.56 64 ILE A CA 1
ATOM 499 C C . ILE A 1 64 ? -3.180 7.453 19.069 1.00 93.56 64 ILE A C 1
ATOM 501 O O . ILE A 1 64 ? -4.172 7.956 19.584 1.00 93.56 64 ILE A O 1
ATOM 505 N N . ALA A 1 65 ? -3.197 6.195 18.640 1.00 95.00 65 ALA A N 1
ATOM 506 C CA . ALA A 1 65 ? -4.383 5.369 18.772 1.00 95.00 65 ALA A CA 1
ATOM 507 C C . ALA A 1 65 ? -4.731 5.035 20.230 1.00 95.00 65 ALA A C 1
ATOM 509 O O . ALA A 1 65 ? -5.913 4.922 20.560 1.00 95.00 65 ALA A O 1
ATOM 510 N N . ARG A 1 66 ? -3.741 4.910 21.125 1.00 93.94 66 ARG A N 1
ATOM 511 C CA . ARG A 1 66 ? -3.991 4.788 22.571 1.00 93.94 66 ARG A CA 1
ATOM 512 C C . ARG A 1 66 ? -4.653 6.056 23.107 1.00 93.94 66 ARG A C 1
ATOM 514 O O . ARG A 1 66 ? -5.650 5.962 23.813 1.00 93.94 66 ARG A O 1
ATOM 521 N N . GLU A 1 67 ? -4.133 7.219 22.726 1.00 92.06 67 GLU A N 1
ATOM 522 C CA . GLU A 1 67 ? -4.622 8.527 23.179 1.00 92.06 67 GLU A CA 1
ATOM 523 C C . GLU A 1 67 ? -6.017 8.868 22.627 1.00 92.06 67 GLU A C 1
ATOM 525 O O . GLU A 1 67 ? -6.884 9.318 23.373 1.00 92.06 67 GLU A O 1
ATOM 530 N N . ILE A 1 68 ? -6.252 8.642 21.331 1.00 91.25 68 ILE A N 1
ATOM 531 C CA . ILE A 1 68 ? -7.489 9.028 20.636 1.00 91.25 68 ILE A CA 1
ATOM 532 C C . ILE A 1 68 ? -8.577 7.957 20.773 1.00 91.25 68 ILE A C 1
ATOM 534 O O . ILE A 1 68 ? -9.746 8.291 20.953 1.00 91.25 68 ILE A O 1
ATOM 538 N N . TYR A 1 69 ? -8.215 6.675 20.680 1.00 92.38 69 TYR A N 1
ATOM 539 C CA . TYR A 1 69 ? -9.175 5.566 20.575 1.00 92.38 69 TYR A CA 1
ATOM 540 C C . TYR A 1 69 ? -9.150 4.596 21.752 1.00 92.38 69 TYR A C 1
ATOM 542 O O . TYR A 1 69 ? -9.836 3.568 21.717 1.00 92.38 69 TYR A O 1
ATOM 550 N N . GLY A 1 70 ? -8.324 4.856 22.770 1.00 92.56 70 GLY A N 1
ATOM 551 C CA . GLY A 1 70 ? -8.111 3.903 23.854 1.00 92.56 70 GLY A CA 1
ATOM 552 C C . GLY A 1 70 ? -7.657 2.542 23.326 1.00 92.56 70 GLY A C 1
ATOM 553 O O . GLY A 1 70 ? -8.080 1.513 23.850 1.00 92.56 70 GLY A O 1
ATOM 554 N N . PHE A 1 71 ? -6.907 2.490 22.219 1.00 95.00 71 PHE A N 1
ATOM 555 C CA . PHE A 1 71 ? -6.377 1.231 21.695 1.00 95.00 71 PHE A CA 1
ATOM 556 C C . PHE A 1 71 ? -5.504 0.565 22.769 1.00 95.00 71 PHE A C 1
ATOM 558 O O . PHE A 1 71 ? -4.668 1.223 23.387 1.00 95.00 71 PHE A O 1
ATOM 565 N N . GLN A 1 72 ? -5.740 -0.719 23.048 1.00 92.94 72 GLN A N 1
ATOM 566 C CA . GLN A 1 72 ? -5.096 -1.436 24.158 1.00 92.94 72 GLN A CA 1
ATOM 567 C C . GLN A 1 72 ? -4.180 -2.567 23.697 1.00 92.94 72 GLN A C 1
ATOM 569 O O . GLN A 1 72 ? -3.179 -2.822 24.369 1.00 92.94 72 GLN A O 1
ATOM 574 N N . ASP A 1 73 ? -4.450 -3.153 22.534 1.00 96.31 73 ASP A N 1
ATOM 575 C CA . ASP A 1 73 ? -3.699 -4.297 22.032 1.00 96.31 73 ASP A CA 1
ATOM 576 C C . ASP A 1 73 ? -2.218 -3.961 21.766 1.00 96.31 73 ASP A C 1
ATOM 578 O O . ASP A 1 73 ? -1.791 -2.802 21.684 1.00 96.31 73 ASP A O 1
ATOM 582 N N . ARG A 1 74 ? -1.430 -5.026 21.676 1.00 97.00 74 ARG A N 1
ATOM 583 C CA . ARG A 1 74 ? -0.087 -5.091 21.105 1.00 97.00 74 ARG A CA 1
ATOM 584 C C . ARG A 1 74 ? -0.195 -5.691 19.709 1.00 97.00 74 ARG A C 1
ATOM 586 O O . ARG A 1 74 ? -1.094 -6.499 19.456 1.00 97.00 74 ARG A O 1
ATOM 593 N N . ILE A 1 75 ? 0.705 -5.300 18.817 1.00 98.06 75 ILE A N 1
ATOM 594 C CA . ILE A 1 75 ? 0.680 -5.724 17.417 1.00 98.06 75 ILE A CA 1
ATOM 595 C C . ILE A 1 75 ? 1.934 -6.533 17.116 1.00 98.06 75 ILE A C 1
ATOM 597 O O . ILE A 1 75 ? 3.046 -6.060 17.322 1.00 98.06 75 ILE A O 1
ATOM 601 N N . GLU A 1 76 ? 1.755 -7.738 16.593 1.00 98.12 76 GLU A N 1
ATOM 602 C CA . GLU A 1 76 ? 2.834 -8.533 16.013 1.00 98.12 76 GLU A CA 1
ATOM 603 C C . GLU A 1 76 ? 2.611 -8.663 14.508 1.00 98.12 76 GLU A C 1
ATOM 605 O O . GLU A 1 76 ? 1.512 -8.990 14.066 1.00 98.12 76 GLU A O 1
ATOM 610 N N . VAL A 1 77 ? 3.648 -8.388 13.724 1.00 98.00 77 VAL A N 1
ATOM 611 C CA . VAL A 1 77 ? 3.616 -8.360 12.263 1.00 98.00 77 VAL A CA 1
ATOM 612 C C . VAL A 1 77 ? 4.672 -9.310 11.715 1.00 98.00 77 VAL A C 1
ATOM 614 O O . VAL A 1 77 ? 5.838 -9.249 12.108 1.00 98.00 77 VAL A O 1
ATOM 617 N N . HIS A 1 78 ? 4.278 -10.139 10.752 1.00 97.31 78 HIS A N 1
ATOM 618 C CA . HIS A 1 78 ? 5.197 -10.968 9.975 1.00 97.31 78 HIS A CA 1
ATOM 619 C C . HIS A 1 78 ? 5.160 -10.539 8.512 1.00 97.31 78 HIS A C 1
ATOM 621 O O . HIS A 1 78 ? 4.156 -10.747 7.821 1.00 97.31 78 HIS A O 1
ATOM 627 N N . GLN A 1 79 ? 6.250 -9.913 8.066 1.00 94.94 79 GLN A N 1
ATOM 628 C CA . GLN A 1 79 ? 6.408 -9.398 6.708 1.00 94.94 79 GLN A CA 1
ATOM 629 C C . GLN A 1 79 ? 7.882 -9.153 6.386 1.00 94.94 79 GLN A C 1
ATOM 631 O O . GLN A 1 79 ? 8.544 -8.394 7.087 1.00 94.94 79 GLN A O 1
ATOM 636 N N . GLU A 1 80 ? 8.409 -9.752 5.319 1.00 91.94 80 GLU A N 1
ATOM 637 C CA . GLU A 1 80 ? 9.834 -9.635 4.981 1.00 91.94 80 GLU A CA 1
ATOM 638 C C . GLU A 1 80 ? 10.210 -8.270 4.393 1.00 91.94 80 GLU A C 1
ATOM 640 O O . GLU A 1 80 ? 11.369 -7.855 4.503 1.00 91.94 80 GLU A O 1
ATOM 645 N N . ILE A 1 81 ? 9.252 -7.552 3.792 1.00 91.50 81 ILE A N 1
ATOM 646 C CA . ILE A 1 81 ? 9.480 -6.167 3.371 1.00 91.50 81 ILE A CA 1
ATOM 647 C C . ILE A 1 81 ? 9.493 -5.260 4.610 1.00 91.50 81 ILE A C 1
ATOM 649 O O . ILE A 1 81 ? 8.496 -5.202 5.331 1.00 91.50 81 ILE A O 1
ATOM 653 N N . PRO A 1 82 ? 10.579 -4.502 4.855 1.00 91.50 82 PRO A N 1
ATOM 654 C CA . PRO A 1 82 ? 10.690 -3.700 6.061 1.00 91.50 82 PRO A CA 1
ATOM 655 C C . PRO A 1 82 ? 9.764 -2.482 6.035 1.00 91.50 82 PRO A C 1
ATOM 657 O O . PRO A 1 82 ? 9.466 -1.900 4.984 1.00 91.50 82 PRO A O 1
ATOM 660 N N . LEU A 1 83 ? 9.372 -2.044 7.232 1.00 92.88 83 LEU A N 1
ATOM 661 C CA . LEU A 1 83 ? 8.633 -0.803 7.427 1.00 92.88 83 LEU A CA 1
ATOM 662 C C . LEU A 1 83 ? 9.392 0.375 6.791 1.00 92.88 83 LEU A C 1
ATOM 664 O O . LEU A 1 83 ? 10.614 0.489 6.899 1.00 92.88 83 LEU A O 1
ATOM 668 N N . GLY A 1 84 ? 8.660 1.241 6.089 1.00 90.31 84 GLY A N 1
ATOM 669 C CA . GLY A 1 84 ? 9.228 2.408 5.407 1.00 90.31 84 GLY A CA 1
ATOM 670 C C . GLY A 1 84 ? 9.787 2.145 4.003 1.00 90.31 84 GLY A C 1
ATOM 671 O O . GLY A 1 84 ? 10.010 3.110 3.272 1.00 90.31 84 GLY A O 1
ATOM 672 N N . ALA A 1 85 ? 9.917 0.885 3.564 1.00 91.25 85 ALA A N 1
ATOM 673 C CA . ALA A 1 85 ? 10.497 0.562 2.254 1.00 91.25 85 ALA A CA 1
ATOM 674 C C . ALA A 1 85 ? 9.680 1.069 1.054 1.00 91.25 85 ALA A C 1
ATOM 676 O O . ALA A 1 85 ? 10.249 1.320 -0.003 1.00 91.25 85 ALA A O 1
ATOM 677 N N . GLY A 1 86 ? 8.363 1.249 1.222 1.00 91.25 86 GLY A N 1
ATOM 678 C CA . GLY A 1 86 ? 7.461 1.726 0.165 1.00 91.25 86 GLY A CA 1
ATOM 679 C C . GLY A 1 86 ? 6.362 0.751 -0.262 1.00 91.25 86 GLY A C 1
ATOM 680 O O . GLY A 1 86 ? 5.756 0.998 -1.299 1.00 91.25 86 GLY A O 1
ATOM 681 N N . ALA A 1 87 ? 6.099 -0.302 0.525 1.00 95.38 87 ALA A N 1
ATOM 682 C CA . ALA A 1 87 ? 5.087 -1.328 0.241 1.00 95.38 87 ALA A CA 1
ATOM 683 C C . ALA A 1 87 ? 3.848 -1.292 1.167 1.00 95.38 87 ALA A C 1
ATOM 685 O O . ALA A 1 87 ? 3.268 -2.334 1.455 1.00 95.38 87 ALA A O 1
ATOM 686 N N . GLY A 1 88 ? 3.484 -0.122 1.704 1.00 95.50 88 GLY A N 1
ATOM 687 C CA . GLY A 1 88 ? 2.230 0.043 2.461 1.00 95.50 88 GLY A CA 1
ATOM 688 C C . GLY A 1 88 ? 2.194 -0.535 3.887 1.00 95.50 88 GLY A C 1
ATOM 689 O O . GLY A 1 88 ? 1.188 -0.424 4.575 1.00 95.50 88 GLY A O 1
ATOM 690 N N . LEU A 1 89 ? 3.299 -1.071 4.424 1.00 96.62 89 LEU A N 1
ATOM 691 C CA . LEU A 1 89 ? 3.276 -1.737 5.740 1.00 96.62 89 LEU A CA 1
ATOM 692 C C . LEU A 1 89 ? 2.769 -0.858 6.915 1.00 96.62 89 LEU A C 1
ATOM 694 O O . LEU A 1 89 ? 2.183 -1.382 7.861 1.00 96.62 89 LEU A O 1
ATOM 698 N N . SER A 1 90 ? 2.941 0.471 6.866 1.00 96.94 90 SER A N 1
ATOM 699 C CA . SER A 1 90 ? 2.356 1.385 7.867 1.00 96.94 90 SER A CA 1
ATOM 700 C C . SER A 1 90 ? 0.827 1.430 7.809 1.00 96.94 90 SER A C 1
ATOM 702 O O . SER A 1 90 ? 0.174 1.496 8.853 1.00 96.94 90 SER A O 1
ATOM 704 N N . ALA A 1 91 ? 0.248 1.348 6.611 1.00 98.12 91 ALA A N 1
ATOM 705 C CA . ALA A 1 91 ? -1.191 1.301 6.408 1.00 98.12 91 ALA A CA 1
ATOM 706 C C . ALA A 1 91 ? -1.768 -0.031 6.893 1.00 98.12 91 ALA A C 1
ATOM 708 O O . ALA A 1 91 ? -2.742 -0.020 7.641 1.00 98.12 91 ALA A O 1
ATOM 709 N N . ASN A 1 92 ? -1.094 -1.149 6.618 1.00 98.44 92 ASN A N 1
ATOM 710 C CA . ASN A 1 92 ? -1.406 -2.460 7.194 1.00 98.44 92 ASN A CA 1
ATOM 711 C C . ASN A 1 92 ? -1.512 -2.411 8.735 1.00 98.44 92 ASN A C 1
ATOM 713 O O . ASN A 1 92 ? -2.500 -2.867 9.318 1.00 98.44 92 ASN A O 1
ATOM 717 N N . ILE A 1 93 ? -0.526 -1.803 9.406 1.00 98.50 93 ILE A N 1
ATOM 718 C CA . ILE A 1 93 ? -0.538 -1.620 10.868 1.00 98.50 93 ILE A CA 1
ATOM 719 C C . ILE A 1 93 ? -1.688 -0.696 11.296 1.00 98.50 93 ILE A C 1
ATOM 721 O O . ILE A 1 93 ? -2.398 -0.995 12.255 1.00 98.50 93 ILE A O 1
ATOM 725 N N . SER A 1 94 ? -1.921 0.398 10.571 1.00 98.56 94 SER A N 1
ATOM 726 C CA . SER A 1 94 ? -3.001 1.351 10.861 1.00 98.56 94 SER A CA 1
ATOM 727 C C . SER A 1 94 ? -4.395 0.732 10.718 1.00 98.56 94 SER A C 1
ATOM 729 O O . SER A 1 94 ? -5.271 0.979 11.550 1.00 98.56 94 SER A O 1
ATOM 731 N N . ILE A 1 95 ? -4.597 -0.123 9.713 1.00 98.62 95 ILE A N 1
ATOM 732 C CA . ILE A 1 95 ? -5.812 -0.924 9.540 1.00 98.62 95 ILE A CA 1
ATOM 733 C C . ILE A 1 95 ? -5.963 -1.884 10.721 1.00 98.62 95 ILE A C 1
ATOM 735 O O . ILE A 1 95 ? -7.044 -1.958 11.298 1.00 98.62 95 ILE A O 1
ATOM 739 N N . ALA A 1 96 ? -4.902 -2.582 11.138 1.00 98.44 96 ALA A N 1
ATOM 740 C CA . ALA A 1 96 ? -4.968 -3.493 12.281 1.00 98.44 96 ALA A CA 1
ATOM 741 C C . ALA A 1 96 ? -5.337 -2.770 13.589 1.00 98.44 96 ALA A C 1
ATOM 743 O O . ALA A 1 96 ? -6.182 -3.256 14.343 1.00 98.44 96 ALA A O 1
ATOM 744 N N . ILE A 1 97 ? -4.781 -1.576 13.829 1.00 98.31 97 ILE A N 1
ATOM 745 C CA . ILE A 1 97 ? -5.182 -0.706 14.944 1.00 98.31 97 ILE A CA 1
ATOM 746 C C . ILE A 1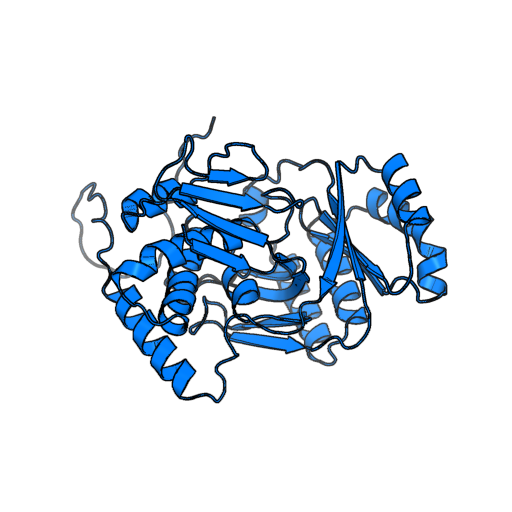 97 ? -6.683 -0.408 14.866 1.00 98.31 97 ILE A C 1
ATOM 748 O O . ILE A 1 97 ? -7.421 -0.653 15.825 1.00 98.31 97 ILE A O 1
ATOM 752 N N . GLY A 1 98 ? -7.151 0.092 13.718 1.00 97.62 98 GLY A N 1
ATOM 753 C CA . GLY A 1 98 ? -8.563 0.401 13.502 1.00 97.62 98 GLY A CA 1
ATOM 754 C C . GLY A 1 98 ? -9.467 -0.820 13.690 1.00 97.62 98 GLY A C 1
ATOM 755 O O . GLY A 1 98 ? -10.543 -0.714 14.278 1.00 97.62 98 GLY A O 1
ATOM 756 N N . TYR A 1 99 ? -9.006 -1.997 13.274 1.00 97.81 99 TYR A N 1
ATOM 757 C CA . TYR A 1 99 ? -9.724 -3.258 13.405 1.00 97.81 99 TYR A CA 1
ATOM 758 C C . TYR A 1 99 ? -9.828 -3.718 14.864 1.00 97.81 99 TYR A C 1
ATOM 760 O O . TYR A 1 99 ? -10.901 -4.156 15.287 1.00 97.81 99 TYR A O 1
ATOM 768 N N . GLY A 1 100 ? -8.778 -3.536 15.668 1.00 96.88 100 GLY A N 1
ATOM 769 C CA . GLY A 1 100 ? -8.835 -3.758 17.114 1.00 96.88 100 GLY A CA 1
ATOM 770 C C . GLY A 1 100 ? -9.794 -2.792 17.817 1.00 96.88 100 GLY A C 1
ATOM 771 O O . GLY A 1 100 ? -10.614 -3.217 18.631 1.00 96.88 100 GLY A O 1
ATOM 772 N N . VAL A 1 101 ? -9.769 -1.505 17.447 1.00 96.00 101 VAL A N 1
ATOM 773 C CA . VAL A 1 101 ? -10.704 -0.489 17.971 1.00 96.00 101 VAL A CA 1
ATOM 774 C C . VAL A 1 101 ? -12.155 -0.814 17.596 1.00 96.00 101 VAL A C 1
ATOM 776 O O . VAL A 1 101 ? -13.054 -0.667 18.427 1.00 96.00 101 VAL A O 1
ATOM 779 N N . SER A 1 102 ? -12.388 -1.298 16.372 1.00 95.44 102 SER A N 1
ATOM 780 C CA . SER A 1 102 ? -13.727 -1.573 15.837 1.00 95.44 102 SER A CA 1
ATOM 781 C C . SER A 1 102 ? -14.542 -2.576 16.666 1.00 95.44 102 SER A C 1
ATOM 783 O O . SER A 1 102 ? -15.770 -2.486 16.688 1.00 95.44 102 SER A O 1
ATOM 785 N N . ARG A 1 103 ? -13.875 -3.478 17.406 1.00 93.88 103 ARG A N 1
ATOM 786 C CA . ARG A 1 103 ? -14.504 -4.523 18.240 1.00 93.88 103 ARG A CA 1
ATOM 787 C C . ARG A 1 103 ? -15.484 -3.979 19.277 1.00 93.88 103 ARG A C 1
ATOM 789 O O . ARG A 1 103 ? -16.393 -4.688 19.693 1.00 93.88 103 ARG A O 1
ATOM 796 N N . ARG A 1 104 ? -15.284 -2.734 19.718 1.00 93.56 104 ARG A N 1
ATOM 797 C CA . ARG A 1 104 ? -16.149 -2.072 20.708 1.00 93.56 104 ARG A CA 1
ATOM 798 C C . ARG A 1 104 ? -17.475 -1.602 20.118 1.00 93.56 104 ARG A C 1
ATOM 800 O O . ARG A 1 104 ? -18.386 -1.286 20.873 1.00 93.56 104 ARG A O 1
ATOM 807 N N . TYR A 1 105 ? -17.561 -1.524 18.792 1.00 93.75 105 TYR A N 1
ATOM 808 C CA . TYR A 1 105 ? -18.676 -0.897 18.092 1.00 93.75 105 TYR A CA 1
ATOM 809 C C . TYR A 1 105 ? -19.485 -1.872 17.241 1.00 93.75 105 TYR A C 1
ATOM 811 O O . TYR A 1 105 ? -20.667 -1.635 17.022 1.00 93.75 105 TYR A O 1
ATOM 819 N N . SER A 1 106 ? -18.873 -2.951 16.749 1.00 93.50 106 SER A N 1
ATOM 820 C CA . SER A 1 106 ? -19.575 -3.964 15.962 1.00 93.50 106 SER A CA 1
ATOM 821 C C . SER A 1 106 ? -18.880 -5.320 16.059 1.00 93.50 106 SER A C 1
ATOM 823 O O . SER A 1 106 ? -17.665 -5.389 16.247 1.00 93.50 106 SER A O 1
ATOM 825 N N . GLN A 1 107 ? -19.659 -6.394 15.915 1.00 92.62 107 GLN A N 1
ATOM 826 C CA . GLN A 1 107 ? -19.166 -7.767 15.738 1.00 92.62 107 GLN A CA 1
ATOM 827 C C . GLN A 1 107 ? -19.201 -8.205 14.265 1.00 92.62 107 GLN A C 1
ATOM 829 O O . GLN A 1 107 ? -18.577 -9.200 13.906 1.00 92.62 107 GLN A O 1
ATOM 834 N N . ASP A 1 108 ? -19.894 -7.456 13.402 1.00 94.44 108 ASP A N 1
ATOM 835 C CA . ASP A 1 108 ? -19.977 -7.747 11.973 1.00 94.44 108 ASP A CA 1
ATOM 836 C C . ASP A 1 108 ? -18.642 -7.452 11.284 1.00 94.44 108 ASP A C 1
ATOM 838 O O . ASP A 1 108 ? -18.134 -6.331 11.349 1.00 94.44 108 ASP A O 1
ATOM 842 N N . PHE A 1 109 ? -18.072 -8.452 10.609 1.00 93.00 109 PHE A N 1
ATOM 843 C CA . PHE A 1 109 ? -16.753 -8.328 9.987 1.00 93.00 109 PHE A CA 1
ATOM 844 C C . PHE A 1 109 ? -16.690 -7.168 8.987 1.00 93.00 109 PHE A C 1
ATOM 846 O O . PHE A 1 109 ? -15.719 -6.411 8.997 1.00 93.00 109 PHE A O 1
ATOM 853 N N . LEU A 1 110 ? -17.727 -6.993 8.159 1.00 93.50 110 LEU A N 1
ATOM 854 C CA . LEU A 1 110 ? -17.732 -5.970 7.117 1.00 93.50 110 LEU A CA 1
ATOM 855 C C . LEU A 1 110 ? -17.817 -4.556 7.712 1.00 93.50 110 LEU A C 1
ATOM 857 O O . LEU A 1 110 ? -17.022 -3.693 7.337 1.00 93.50 110 LEU A O 1
ATOM 861 N N . THR A 1 111 ? -18.693 -4.317 8.696 1.00 95.25 111 THR A N 1
ATOM 862 C CA . THR A 1 111 ? -18.694 -3.049 9.449 1.00 95.25 111 THR A CA 1
ATOM 863 C C . THR A 1 111 ? -17.329 -2.806 10.096 1.00 95.25 111 THR A C 1
ATOM 865 O O . THR A 1 111 ? -16.781 -1.705 10.001 1.00 95.25 111 THR A O 1
ATOM 868 N N . ARG A 1 112 ? -16.761 -3.830 10.748 1.00 95.88 112 ARG A N 1
ATOM 869 C CA . ARG A 1 112 ? -15.481 -3.730 11.459 1.00 95.88 112 ARG A CA 1
ATOM 870 C C . ARG A 1 112 ? -14.332 -3.352 10.532 1.00 95.88 112 ARG A C 1
ATOM 872 O O . ARG A 1 112 ? -13.569 -2.453 10.875 1.00 95.88 112 ARG A O 1
ATOM 879 N N . ILE A 1 113 ? -14.207 -3.993 9.369 1.00 96.75 113 ILE A N 1
ATOM 880 C CA . ILE A 1 113 ? -13.109 -3.725 8.433 1.00 96.75 113 ILE A CA 1
ATOM 881 C C . ILE A 1 113 ? -13.265 -2.373 7.719 1.00 96.75 113 ILE A C 1
ATOM 883 O O . ILE A 1 113 ? -12.273 -1.682 7.497 1.00 96.75 113 ILE A O 1
ATOM 887 N N . ILE A 1 114 ? -14.496 -1.926 7.438 1.00 97.06 114 ILE A N 1
ATOM 888 C CA . ILE A 1 114 ? -14.736 -0.570 6.916 1.00 97.06 114 ILE A CA 1
ATOM 889 C C . ILE A 1 114 ? -14.341 0.470 7.968 1.00 97.06 114 ILE A C 1
ATOM 891 O O . ILE A 1 114 ? -13.592 1.400 7.671 1.00 97.06 114 ILE A O 1
ATOM 895 N N . LEU A 1 115 ? -14.792 0.299 9.215 1.00 97.06 115 LEU A N 1
ATOM 896 C CA . LEU A 1 115 ? -14.427 1.190 10.316 1.00 97.06 115 LEU A CA 1
ATOM 897 C C . LEU A 1 115 ? -12.913 1.186 10.571 1.00 97.06 115 LEU A C 1
ATOM 899 O O . LEU A 1 115 ? -12.333 2.240 10.839 1.00 97.06 115 LEU A O 1
ATOM 903 N N . ALA A 1 116 ? -12.268 0.026 10.430 1.00 97.88 116 ALA A N 1
ATOM 904 C CA . ALA A 1 116 ? -10.819 -0.104 10.483 1.00 97.88 116 ALA A CA 1
ATOM 905 C C . ALA A 1 116 ? -10.128 0.740 9.409 1.00 97.88 116 ALA A C 1
ATOM 907 O O . ALA A 1 116 ? -9.172 1.443 9.721 1.00 97.88 116 ALA A O 1
ATOM 908 N N . GLY A 1 117 ? -10.649 0.736 8.179 1.00 98.06 117 GLY A N 1
ATOM 909 C CA . GLY A 1 117 ? -10.178 1.601 7.099 1.00 98.06 117 GLY A CA 1
ATOM 910 C C . GLY A 1 117 ? -10.349 3.090 7.401 1.00 98.06 117 GLY A C 1
ATOM 911 O O . GLY A 1 117 ? -9.424 3.865 7.182 1.00 98.06 117 GLY A O 1
ATOM 912 N N . LEU A 1 118 ? -11.488 3.506 7.964 1.00 98.06 118 LEU A N 1
ATOM 913 C CA . LEU A 1 118 ? -11.717 4.909 8.341 1.00 98.06 118 LEU A CA 1
ATOM 914 C C . LEU A 1 118 ? -10.733 5.380 9.427 1.00 98.06 118 LEU A C 1
ATOM 916 O O . LEU A 1 118 ? -10.137 6.450 9.311 1.00 98.06 118 LEU A O 1
ATOM 920 N N . ILE A 1 119 ? -10.545 4.577 10.480 1.00 97.88 119 ILE A N 1
ATOM 921 C CA . ILE A 1 119 ? -9.625 4.889 11.585 1.00 97.88 119 ILE A CA 1
ATOM 922 C C . ILE A 1 119 ? -8.168 4.829 11.117 1.00 97.88 119 ILE A C 1
ATOM 924 O O . ILE A 1 119 ? -7.393 5.736 11.413 1.00 97.88 119 ILE A O 1
ATOM 928 N N . GLY A 1 120 ? -7.798 3.781 10.381 1.00 98.06 120 GLY A N 1
ATOM 929 C CA . GLY A 1 120 ? -6.445 3.594 9.871 1.00 98.06 120 GLY A CA 1
ATOM 930 C C . GLY A 1 120 ? -6.028 4.711 8.918 1.00 98.06 120 GLY A C 1
ATOM 931 O O . GLY A 1 120 ? -4.922 5.232 9.030 1.00 98.06 120 GLY A O 1
ATOM 932 N N . HIS A 1 121 ? -6.934 5.150 8.041 1.00 98.38 121 HIS A N 1
ATOM 933 C CA . HIS A 1 121 ? -6.689 6.288 7.155 1.00 98.38 121 HIS A CA 1
ATOM 934 C C . HIS A 1 121 ? -6.498 7.591 7.928 1.00 98.38 121 HIS A C 1
ATOM 936 O O . HIS A 1 121 ? -5.572 8.340 7.640 1.00 98.38 121 HIS A O 1
ATOM 942 N N . GLU A 1 122 ? -7.316 7.856 8.949 1.00 97.44 122 GLU A N 1
ATOM 943 C CA . GLU A 1 122 ? -7.114 9.025 9.812 1.00 97.44 122 GLU A CA 1
ATOM 944 C C . GLU A 1 122 ? -5.737 9.013 10.489 1.00 97.44 122 GLU A C 1
ATOM 946 O O . GLU A 1 122 ? -5.072 10.050 10.528 1.00 97.44 122 GLU A O 1
ATOM 951 N N . LEU A 1 123 ? -5.274 7.853 10.968 1.00 96.75 123 LEU A N 1
ATOM 952 C CA . LEU A 1 123 ? -3.931 7.718 11.535 1.00 96.75 123 LEU A CA 1
ATOM 953 C C . LEU A 1 123 ? -2.854 8.037 10.486 1.00 96.75 123 LEU A C 1
ATOM 955 O O . LEU A 1 123 ? -2.019 8.905 10.743 1.00 96.75 123 LEU A O 1
ATOM 959 N N . GLU A 1 124 ? -2.917 7.434 9.294 1.00 96.88 124 GLU A N 1
ATOM 960 C CA . GLU A 1 124 ? -1.953 7.679 8.208 1.00 96.88 124 GLU A CA 1
ATOM 961 C C . GLU A 1 124 ? -1.922 9.151 7.761 1.00 96.88 124 GLU A C 1
ATOM 963 O O . GLU A 1 124 ? -0.844 9.741 7.635 1.00 96.88 124 GLU A O 1
ATOM 968 N N . VAL A 1 125 ? -3.090 9.781 7.580 1.00 94.94 125 VAL A N 1
ATOM 969 C CA . VAL A 1 125 ? -3.181 11.197 7.186 1.00 94.94 125 VAL A CA 1
ATOM 970 C C . VAL A 1 125 ? -2.657 12.102 8.302 1.00 94.94 125 VAL A C 1
ATOM 972 O O . VAL A 1 125 ? -1.906 13.040 8.030 1.00 94.94 125 VAL A O 1
ATOM 975 N N . SER A 1 126 ? -3.005 11.825 9.565 1.00 91.75 126 SER A N 1
ATOM 976 C CA . SER A 1 126 ? -2.535 12.617 10.710 1.00 91.75 126 SER A CA 1
ATOM 977 C C . SER A 1 126 ? -1.013 12.568 10.870 1.00 91.75 126 SER A C 1
ATOM 979 O O . SER A 1 126 ? -0.408 13.568 11.255 1.00 91.75 126 SER A O 1
ATOM 981 N N . GLN A 1 127 ? -0.398 11.425 10.544 1.00 90.62 127 GLN A N 1
ATOM 982 C CA . GLN A 1 127 ? 1.047 11.201 10.617 1.00 90.62 127 GLN A CA 1
ATOM 983 C C . GLN A 1 127 ? 1.785 11.534 9.321 1.00 90.62 127 GLN A C 1
ATOM 985 O O . GLN A 1 127 ? 3.014 11.489 9.296 1.00 90.62 127 GLN A O 1
ATOM 990 N N . ARG A 1 128 ? 1.062 11.916 8.259 1.00 89.50 128 ARG A N 1
ATOM 991 C CA . ARG A 1 128 ? 1.619 12.222 6.931 1.00 89.50 128 ARG A CA 1
ATOM 992 C C . ARG A 1 128 ? 2.443 11.063 6.354 1.00 89.50 128 ARG A C 1
ATOM 994 O O . ARG A 1 128 ? 3.430 11.287 5.654 1.00 89.50 128 ARG A O 1
ATOM 1001 N N . THR A 1 129 ? 2.048 9.827 6.647 1.00 87.50 129 THR A N 1
ATOM 1002 C CA . THR A 1 129 ? 2.761 8.612 6.220 1.00 87.50 129 THR A CA 1
ATOM 1003 C C . THR A 1 129 ? 2.168 7.977 4.969 1.00 87.50 129 THR A C 1
ATOM 1005 O O . THR A 1 129 ? 2.926 7.429 4.163 1.00 87.50 129 THR A O 1
ATOM 1008 N N . GLY A 1 130 ? 0.857 8.127 4.759 1.00 90.25 130 GLY A N 1
ATOM 1009 C CA . GLY A 1 130 ? 0.132 7.557 3.626 1.00 90.25 130 GLY A CA 1
ATOM 1010 C C . GLY A 1 130 ? -1.160 8.317 3.313 1.00 90.25 130 GLY A C 1
ATOM 1011 O O . GLY A 1 130 ? -1.790 8.894 4.195 1.00 90.25 130 GLY A O 1
ATOM 1012 N N . LEU A 1 131 ? -1.543 8.338 2.032 1.00 95.69 131 LEU A N 1
ATOM 1013 C CA . LEU A 1 131 ? -2.771 8.993 1.538 1.00 95.69 131 LEU A CA 1
ATOM 1014 C C . LEU A 1 131 ? -3.654 8.082 0.671 1.00 95.69 131 LEU A C 1
ATOM 1016 O O . LEU A 1 131 ? -4.780 8.450 0.339 1.00 95.69 131 LEU A O 1
ATOM 1020 N N . GLY A 1 132 ? -3.139 6.921 0.266 1.00 97.12 132 GLY A N 1
ATOM 1021 C CA . GLY A 1 132 ? -3.847 5.984 -0.608 1.00 97.12 132 GLY A CA 1
ATOM 1022 C C . GLY A 1 132 ? -3.677 4.519 -0.233 1.00 97.12 132 GLY A C 1
ATOM 1023 O O . GLY A 1 132 ? -4.483 3.710 -0.664 1.00 97.12 132 GLY A O 1
ATOM 1024 N N . ASP A 1 133 ? -2.690 4.175 0.598 1.00 98.31 133 ASP A N 1
ATOM 1025 C CA . ASP A 1 133 ? -2.384 2.777 0.908 1.00 98.31 133 ASP A CA 1
ATOM 1026 C C . ASP A 1 133 ? -3.565 2.076 1.603 1.00 98.31 133 ASP A C 1
ATOM 1028 O O . ASP A 1 133 ? -3.954 0.995 1.185 1.00 98.31 133 ASP A O 1
ATOM 1032 N N . VAL A 1 134 ? -4.242 2.729 2.558 1.00 98.56 134 VAL A N 1
ATOM 1033 C CA . VAL A 1 134 ? -5.378 2.122 3.285 1.00 98.56 134 VAL A CA 1
ATOM 1034 C C . VAL A 1 134 ? -6.546 1.740 2.368 1.00 98.56 134 VAL A C 1
ATOM 1036 O O . VAL A 1 134 ? -7.110 0.656 2.506 1.00 98.56 134 VAL A O 1
ATOM 1039 N N . ILE A 1 135 ? -6.941 2.615 1.434 1.00 98.00 135 ILE A N 1
ATOM 1040 C CA . ILE A 1 135 ? -8.031 2.295 0.500 1.00 98.00 135 ILE A CA 1
ATOM 1041 C C . ILE A 1 135 ? -7.590 1.232 -0.514 1.00 98.00 135 ILE A C 1
ATOM 1043 O O . ILE A 1 135 ? -8.368 0.315 -0.791 1.00 98.00 135 ILE A O 1
ATOM 1047 N N . SER A 1 136 ? -6.349 1.307 -1.005 1.00 98.12 136 SER A N 1
ATOM 1048 C CA . SER A 1 136 ? -5.788 0.335 -1.947 1.00 98.12 136 SER A CA 1
ATOM 1049 C C . SER A 1 136 ? -5.672 -1.063 -1.332 1.00 98.12 136 SER A C 1
ATOM 1051 O O . SER A 1 136 ? -6.059 -2.038 -1.962 1.00 98.12 136 SER A O 1
ATOM 1053 N N . GLU A 1 137 ? -5.225 -1.182 -0.083 1.00 98.25 137 GLU A N 1
ATOM 1054 C CA . GLU A 1 137 ? -5.059 -2.471 0.605 1.00 98.25 137 GLU A CA 1
ATOM 1055 C C . GLU A 1 137 ? -6.390 -3.124 1.000 1.00 98.25 137 GLU A C 1
ATOM 1057 O O . GLU A 1 137 ? -6.472 -4.344 1.130 1.00 98.25 137 GLU A O 1
ATOM 1062 N N . LEU A 1 138 ? -7.446 -2.329 1.196 1.00 97.31 138 LEU A N 1
ATOM 1063 C CA . LEU A 1 138 ? -8.760 -2.843 1.579 1.00 97.31 138 LEU A CA 1
ATOM 1064 C C . LEU A 1 138 ? -9.666 -3.133 0.383 1.00 97.31 138 LEU A C 1
ATOM 1066 O O . LEU A 1 138 ? -10.402 -4.116 0.407 1.00 97.31 138 LEU A O 1
ATOM 1070 N N . THR A 1 139 ? -9.648 -2.282 -0.643 1.00 96.12 139 THR A N 1
ATOM 1071 C CA . THR A 1 139 ? -10.615 -2.336 -1.759 1.00 96.12 139 THR A CA 1
ATOM 1072 C C . THR A 1 139 ? -9.974 -2.636 -3.113 1.00 96.12 139 THR A C 1
ATOM 1074 O O . THR A 1 139 ? -10.690 -2.890 -4.085 1.00 96.12 139 THR A O 1
ATOM 1077 N N . GLY A 1 140 ? -8.642 -2.607 -3.184 1.00 96.44 140 GLY A N 1
ATOM 1078 C CA . GLY A 1 140 ? -7.882 -2.832 -4.403 1.00 96.44 140 GLY A CA 1
ATOM 1079 C C . GLY A 1 140 ? -7.535 -4.301 -4.647 1.00 96.44 140 GLY A C 1
ATOM 1080 O O . GLY A 1 140 ? -7.478 -5.114 -3.726 1.00 96.44 140 GLY A O 1
ATOM 1081 N N . TYR A 1 141 ? -7.283 -4.624 -5.909 1.00 95.81 141 TYR A N 1
ATOM 1082 C CA . TYR A 1 141 ? -6.621 -5.833 -6.393 1.00 95.81 141 TYR A CA 1
ATOM 1083 C C . TYR A 1 141 ? -6.033 -5.534 -7.777 1.00 95.81 141 TYR A C 1
ATOM 1085 O O . TYR A 1 141 ? -6.384 -4.525 -8.390 1.00 95.81 141 TYR A O 1
ATOM 1093 N N . GLY A 1 142 ? -5.162 -6.398 -8.298 1.00 96.38 142 GLY A N 1
ATOM 1094 C CA . GLY A 1 142 ? -4.606 -6.176 -9.627 1.00 96.38 142 GLY A CA 1
ATOM 1095 C C . GLY A 1 142 ? -3.803 -4.875 -9.690 1.00 96.38 142 GLY A C 1
ATOM 1096 O O . GLY A 1 142 ? -3.005 -4.572 -8.792 1.00 96.38 142 GLY A O 1
ATOM 1097 N N . ILE A 1 143 ? -4.075 -4.092 -10.735 1.00 97.62 143 ILE A N 1
ATOM 1098 C CA . ILE A 1 143 ? -3.756 -2.664 -10.753 1.00 97.62 143 ILE A CA 1
ATOM 1099 C C . ILE A 1 143 ? -4.958 -1.894 -10.203 1.00 97.62 143 ILE A C 1
ATOM 1101 O O . ILE A 1 143 ? -6.037 -1.919 -10.797 1.00 97.62 143 ILE A O 1
ATOM 1105 N N . GLU A 1 144 ? -4.756 -1.164 -9.109 1.00 97.31 144 GLU A N 1
ATOM 1106 C CA . GLU A 1 144 ? -5.747 -0.222 -8.590 1.00 97.31 144 GLU A CA 1
ATOM 1107 C C . GLU A 1 144 ? -5.573 1.159 -9.232 1.00 97.31 144 GLU A C 1
ATOM 1109 O O . GLU A 1 144 ? -4.446 1.588 -9.494 1.00 97.31 144 GLU A O 1
ATOM 1114 N N . ILE A 1 145 ? -6.685 1.855 -9.469 1.00 98.19 145 ILE A N 1
ATOM 1115 C CA . ILE A 1 145 ? -6.735 3.230 -9.969 1.00 98.19 145 ILE A CA 1
ATOM 1116 C C . ILE A 1 145 ? -7.593 4.074 -9.029 1.00 98.19 145 ILE A C 1
ATOM 1118 O O . ILE A 1 145 ? -8.820 4.060 -9.120 1.00 98.19 145 ILE A O 1
ATOM 1122 N N . ARG A 1 146 ? -6.970 4.882 -8.174 1.00 97.81 146 ARG A N 1
ATOM 1123 C CA . ARG A 1 146 ? -7.639 5.866 -7.310 1.00 97.81 146 ARG A CA 1
ATOM 1124 C C . ARG A 1 146 ? -8.196 7.034 -8.126 1.00 97.81 146 ARG A C 1
ATOM 1126 O O . ARG A 1 146 ? -7.463 7.943 -8.517 1.00 97.81 146 ARG A O 1
ATOM 1133 N N . LYS A 1 147 ? -9.519 7.039 -8.306 1.00 96.62 147 LYS A N 1
ATOM 1134 C CA . LYS A 1 147 ? -10.301 8.045 -9.048 1.00 96.62 147 LYS A CA 1
ATOM 1135 C C . LYS A 1 147 ? -10.878 9.147 -8.154 1.00 96.62 147 LYS A C 1
ATOM 1137 O O . LYS A 1 147 ? -11.088 10.260 -8.629 1.00 96.62 147 LYS A O 1
ATOM 1142 N N . ARG A 1 148 ? -11.141 8.859 -6.874 1.00 96.94 148 ARG A N 1
ATOM 1143 C CA . ARG A 1 148 ? -11.621 9.837 -5.880 1.00 96.94 148 ARG A CA 1
ATOM 1144 C C . ARG A 1 148 ? -10.838 9.682 -4.573 1.00 96.94 148 ARG A C 1
ATOM 1146 O O . ARG A 1 148 ? -10.729 8.555 -4.086 1.00 96.94 148 ARG A O 1
ATOM 1153 N N . PRO A 1 149 ? -10.311 10.773 -3.989 1.00 97.44 149 PRO A N 1
ATOM 1154 C CA . PRO A 1 149 ? -9.556 10.703 -2.744 1.00 97.44 149 PRO A CA 1
ATOM 1155 C C . PRO A 1 149 ? -10.470 10.391 -1.555 1.00 97.44 149 PRO A C 1
ATOM 1157 O O . PRO A 1 149 ? -11.628 10.804 -1.532 1.00 97.44 149 PRO A O 1
ATOM 1160 N N . GLY A 1 150 ? -9.922 9.693 -0.564 1.00 97.44 150 GLY A N 1
ATOM 1161 C CA . GLY A 1 150 ? -10.594 9.379 0.693 1.00 97.44 150 GLY A CA 1
ATOM 1162 C C . GLY A 1 150 ? -10.369 7.927 1.129 1.00 97.44 150 GLY A C 1
ATOM 1163 O O . GLY A 1 150 ? -9.838 7.126 0.355 1.00 97.44 150 GLY A O 1
ATOM 1164 N N . PRO A 1 151 ? -10.777 7.573 2.358 1.00 96.94 151 PRO A N 1
ATOM 1165 C CA . PRO A 1 151 ? -10.777 6.195 2.849 1.00 96.94 151 PRO A CA 1
ATOM 1166 C C . PRO A 1 151 ? -11.850 5.342 2.147 1.00 96.94 151 PRO A C 1
ATOM 1168 O O . PRO A 1 151 ? -12.655 5.878 1.381 1.00 96.94 151 PRO A O 1
ATOM 1171 N N . PRO A 1 152 ? -11.944 4.026 2.424 1.00 94.25 152 PRO A N 1
ATOM 1172 C CA . PRO A 1 152 ? -13.084 3.221 1.979 1.00 94.25 152 PRO A CA 1
ATOM 1173 C C . PRO A 1 152 ? -14.435 3.912 2.241 1.00 94.25 152 PRO A C 1
ATOM 1175 O O . PRO A 1 152 ? -14.600 4.609 3.242 1.00 94.25 152 PRO A O 1
ATOM 1178 N N . CYS A 1 153 ? -15.391 3.731 1.324 1.00 93.25 153 CYS A N 1
ATOM 1179 C CA . CYS A 1 153 ? -16.711 4.383 1.291 1.00 93.25 153 CYS A CA 1
ATOM 1180 C C . CYS A 1 153 ? -16.736 5.893 0.964 1.00 93.25 153 CYS A C 1
ATOM 1182 O O . CYS A 1 153 ? -17.781 6.385 0.542 1.00 93.25 153 CYS A O 1
ATOM 1184 N N . HIS A 1 154 ? -15.621 6.621 1.105 1.00 95.44 154 HIS A N 1
ATOM 1185 C CA . HIS A 1 154 ? -15.529 8.064 0.801 1.00 95.44 154 HIS A CA 1
ATOM 1186 C C . HIS A 1 154 ? -14.642 8.351 -0.417 1.00 95.44 154 HIS A C 1
ATOM 1188 O O . HIS A 1 154 ? -14.994 9.171 -1.262 1.00 95.44 154 HIS A O 1
ATOM 1194 N N . GLY A 1 155 ? -13.543 7.616 -0.571 1.00 95.44 155 GLY A N 1
ATOM 1195 C CA . GLY A 1 155 ? -12.758 7.540 -1.800 1.00 95.44 155 GLY A CA 1
ATOM 1196 C C . GLY A 1 155 ? -13.443 6.692 -2.870 1.00 95.44 155 GLY A C 1
ATOM 1197 O O . GLY A 1 155 ? -14.604 6.313 -2.716 1.00 95.44 155 GLY A O 1
ATOM 1198 N N . TYR A 1 156 ? -12.748 6.457 -3.981 1.00 94.12 156 TYR A N 1
ATOM 1199 C CA . TYR A 1 156 ? -13.142 5.528 -5.044 1.00 94.12 156 TYR A CA 1
ATOM 1200 C C . TYR A 1 156 ? -11.924 5.074 -5.835 1.00 94.12 156 TYR A C 1
ATOM 1202 O O . TYR A 1 156 ? -11.104 5.906 -6.238 1.00 94.12 156 TYR A O 1
ATOM 1210 N N . LEU A 1 157 ? -11.836 3.763 -6.061 1.00 94.44 157 LEU A N 1
ATOM 1211 C CA . LEU A 1 157 ? -10.876 3.165 -6.973 1.00 94.44 157 LEU A CA 1
ATOM 1212 C C . LEU A 1 157 ? -11.552 2.207 -7.955 1.00 94.44 157 LEU A C 1
ATOM 1214 O O . LEU A 1 157 ? -12.601 1.631 -7.662 1.00 94.44 157 LEU A O 1
ATOM 1218 N N . GLU A 1 158 ? -10.926 2.054 -9.114 1.00 95.31 158 GLU A N 1
ATOM 1219 C CA . GLU A 1 158 ? -11.197 0.998 -10.090 1.00 95.31 158 GLU A CA 1
ATOM 1220 C C . GLU A 1 158 ? -10.084 -0.042 -10.031 1.00 95.31 158 GLU A C 1
ATOM 1222 O O . GLU A 1 158 ? -8.961 0.279 -9.652 1.00 95.31 158 GLU A O 1
ATOM 1227 N N . ASN A 1 159 ? -10.392 -1.279 -10.409 1.00 95.06 159 ASN A N 1
ATOM 1228 C CA . ASN A 1 159 ? -9.419 -2.363 -10.442 1.00 95.06 159 ASN A CA 1
ATOM 1229 C C . ASN A 1 159 ? -9.322 -2.929 -11.852 1.00 95.06 159 ASN A C 1
ATOM 1231 O O . ASN A 1 159 ? -10.342 -3.120 -12.516 1.00 95.06 159 ASN A O 1
ATOM 1235 N N . ILE A 1 160 ? -8.101 -3.236 -12.269 1.00 94.62 160 ILE A N 1
ATOM 1236 C CA . ILE A 1 160 ? -7.811 -3.969 -13.496 1.00 94.62 160 ILE A CA 1
ATOM 1237 C C . ILE A 1 160 ? -7.247 -5.322 -13.093 1.00 94.62 160 ILE A C 1
ATOM 1239 O O . ILE A 1 160 ? -6.184 -5.404 -12.476 1.00 94.62 160 ILE A O 1
ATOM 1243 N N . ASP A 1 161 ? -7.980 -6.372 -13.447 1.00 91.81 161 ASP A N 1
ATOM 1244 C CA . ASP A 1 161 ? -7.533 -7.750 -13.290 1.00 91.81 161 ASP A CA 1
ATOM 1245 C C . ASP A 1 161 ? -6.356 -8.029 -14.234 1.00 91.81 161 ASP A C 1
ATOM 1247 O O . ASP A 1 161 ? -6.456 -7.800 -15.440 1.00 91.81 161 ASP A O 1
ATOM 1251 N N . ILE A 1 162 ? -5.252 -8.523 -13.676 1.00 87.50 162 ILE A N 1
ATOM 1252 C CA . ILE A 1 162 ? -4.058 -8.929 -14.424 1.00 87.50 162 ILE A CA 1
ATOM 1253 C C . ILE A 1 162 ? -4.076 -10.448 -14.475 1.00 87.50 162 ILE A C 1
ATOM 1255 O O . ILE A 1 162 ? -3.875 -11.125 -13.462 1.00 87.50 162 ILE A O 1
ATOM 1259 N N . ARG A 1 163 ? -4.402 -10.975 -15.655 1.00 75.69 163 ARG A N 1
ATOM 1260 C CA . ARG A 1 163 ? -4.624 -12.412 -15.872 1.00 75.69 163 ARG A CA 1
ATOM 1261 C C . ARG A 1 163 ? -3.347 -13.149 -16.236 1.00 75.69 163 ARG A C 1
ATOM 1263 O O . ARG A 1 163 ? -3.310 -14.372 -16.154 1.00 75.69 163 ARG A O 1
ATOM 1270 N N . GLU A 1 164 ? -2.326 -12.410 -16.640 1.00 79.19 164 GLU A N 1
ATOM 1271 C CA . GLU A 1 164 ? -0.985 -12.904 -16.872 1.00 79.19 164 GLU A CA 1
ATOM 1272 C C . GLU A 1 164 ? -0.408 -13.459 -15.566 1.00 79.19 164 GLU A C 1
ATOM 1274 O O . GLU A 1 164 ? -0.576 -12.869 -14.494 1.00 79.19 164 GLU A O 1
ATOM 1279 N N . ASP A 1 165 ? 0.324 -14.569 -15.654 1.00 84.50 165 ASP A N 1
ATOM 1280 C CA . ASP A 1 165 ? 1.116 -15.090 -14.538 1.00 84.50 165 ASP A CA 1
ATOM 1281 C C . ASP A 1 165 ? 2.376 -14.230 -14.355 1.00 84.50 165 ASP A C 1
ATOM 1283 O O . ASP A 1 165 ? 3.505 -14.636 -14.612 1.00 84.50 165 ASP A O 1
ATOM 1287 N N . LEU A 1 166 ? 2.151 -12.981 -13.953 1.00 93.00 166 LEU A N 1
ATOM 1288 C CA . LEU A 1 166 ? 3.183 -11.994 -13.707 1.00 93.00 166 LEU A CA 1
ATOM 1289 C C . LEU A 1 166 ? 3.647 -12.063 -12.253 1.00 93.00 166 LEU A C 1
ATOM 1291 O O . LEU A 1 166 ? 2.857 -11.971 -11.308 1.00 93.00 166 LEU A O 1
ATOM 1295 N N . LEU A 1 167 ? 4.958 -12.149 -12.084 1.00 95.62 167 LEU A N 1
ATOM 1296 C CA . LEU A 1 167 ? 5.638 -12.042 -10.809 1.00 95.62 167 LEU A CA 1
ATOM 1297 C C . LEU A 1 167 ? 6.191 -10.628 -10.631 1.00 95.62 167 LEU A C 1
ATOM 1299 O O . LEU A 1 167 ? 6.666 -9.988 -11.569 1.00 95.62 167 LEU A O 1
ATOM 1303 N N . ILE A 1 168 ? 6.148 -10.144 -9.393 1.00 97.12 168 ILE A N 1
ATOM 1304 C CA . ILE A 1 168 ? 6.723 -8.859 -9.004 1.00 97.12 168 ILE A CA 1
ATOM 1305 C C . ILE A 1 168 ? 7.878 -9.128 -8.051 1.00 97.12 168 ILE A C 1
ATOM 1307 O O . ILE A 1 168 ? 7.661 -9.405 -6.873 1.00 97.12 168 ILE A O 1
ATOM 1311 N N . THR A 1 169 ? 9.116 -9.037 -8.527 1.00 97.31 169 THR A N 1
ATOM 1312 C CA . THR A 1 169 ? 10.276 -9.087 -7.633 1.00 97.31 169 THR A CA 1
ATOM 1313 C C . THR A 1 169 ? 10.612 -7.698 -7.126 1.00 97.31 169 THR A C 1
ATOM 1315 O O . THR A 1 169 ? 10.760 -6.741 -7.884 1.00 97.31 169 THR A O 1
ATOM 1318 N N . THR A 1 170 ? 10.775 -7.609 -5.814 1.00 96.62 170 THR A N 1
ATOM 1319 C CA . THR A 1 170 ? 11.173 -6.403 -5.111 1.00 96.62 170 THR A CA 1
ATOM 1320 C C . THR A 1 170 ? 12.569 -6.555 -4.521 1.00 96.62 170 THR A C 1
ATOM 1322 O O . THR A 1 170 ? 12.916 -7.607 -3.982 1.00 96.62 170 THR A O 1
ATOM 1325 N N . LEU A 1 171 ? 13.380 -5.501 -4.627 1.00 96.06 171 LEU A N 1
ATOM 1326 C CA . LEU A 1 171 ? 14.738 -5.438 -4.085 1.00 96.06 171 LEU A CA 1
ATOM 1327 C C . LEU A 1 171 ? 14.823 -4.230 -3.150 1.00 96.06 171 LEU A C 1
ATOM 1329 O O . LEU A 1 171 ? 14.636 -3.087 -3.576 1.00 96.06 171 LEU A O 1
ATOM 1333 N N . VAL A 1 172 ? 15.093 -4.470 -1.869 1.00 94.25 172 VAL A N 1
ATOM 1334 C CA . VAL A 1 172 ? 15.177 -3.412 -0.856 1.00 94.25 172 VAL A CA 1
ATOM 1335 C C . VAL A 1 172 ? 16.598 -2.864 -0.815 1.00 94.25 172 VAL A C 1
ATOM 1337 O O . VAL A 1 172 ? 17.523 -3.532 -0.347 1.00 94.25 172 VAL A O 1
ATOM 1340 N N . MET A 1 173 ? 16.765 -1.627 -1.269 1.00 92.06 173 MET A N 1
ATOM 1341 C CA . MET A 1 173 ? 17.991 -0.851 -1.096 1.00 92.06 173 MET A CA 1
ATOM 1342 C C . MET A 1 173 ? 18.096 -0.318 0.344 1.00 92.06 173 MET A C 1
ATOM 1344 O O . MET A 1 173 ? 17.087 -0.248 1.054 1.00 92.06 173 MET A O 1
ATOM 1348 N N . PRO A 1 174 ? 19.286 0.106 0.808 1.00 84.62 174 PRO A N 1
ATOM 1349 C CA . PRO A 1 174 ? 19.430 0.737 2.110 1.00 84.62 174 PRO A CA 1
ATOM 1350 C C . PRO A 1 174 ? 18.564 1.997 2.123 1.00 84.62 174 PRO A C 1
ATOM 1352 O O . PRO A 1 174 ? 18.606 2.789 1.177 1.00 84.62 174 PRO A O 1
ATOM 1355 N N . GLN A 1 175 ? 17.744 2.158 3.163 1.00 67.62 175 GLN A N 1
ATOM 1356 C CA . GLN A 1 175 ? 16.839 3.298 3.251 1.00 67.62 175 GLN A CA 1
ATOM 1357 C C . GLN A 1 175 ? 17.669 4.582 3.237 1.00 67.62 175 GLN A C 1
ATOM 1359 O O . GLN A 1 175 ? 18.452 4.842 4.150 1.00 67.62 175 GLN A O 1
ATOM 1364 N N . LYS A 1 176 ? 17.512 5.389 2.185 1.00 58.00 176 LYS A N 1
ATOM 1365 C CA . LYS A 1 176 ? 17.929 6.785 2.251 1.00 58.00 176 LYS A CA 1
ATOM 1366 C C . LYS A 1 176 ? 16.996 7.467 3.244 1.00 58.00 176 LYS A C 1
ATOM 1368 O O . LYS A 1 176 ? 15.793 7.208 3.222 1.00 58.00 176 LYS A O 1
ATOM 1373 N N . ILE A 1 177 ? 17.537 8.337 4.093 1.00 45.56 177 ILE A N 1
ATOM 1374 C CA . ILE A 1 177 ? 16.725 9.257 4.890 1.00 45.56 177 ILE A CA 1
ATOM 1375 C C . ILE A 1 177 ? 16.009 10.162 3.883 1.00 45.56 177 ILE A C 1
ATOM 1377 O O . ILE A 1 177 ? 16.554 11.158 3.416 1.00 45.56 177 ILE A O 1
ATOM 1381 N N . PHE A 1 178 ? 14.809 9.763 3.469 1.00 50.12 178 PHE A N 1
ATOM 1382 C CA . PHE A 1 178 ? 13.927 10.607 2.687 1.00 50.12 178 PHE A CA 1
ATOM 1383 C C . PHE A 1 178 ? 13.365 11.629 3.661 1.00 50.12 178 PHE A C 1
ATOM 1385 O O . PHE A 1 178 ? 12.430 11.351 4.409 1.00 50.12 178 PHE A O 1
ATOM 1392 N N . THR A 1 179 ? 14.002 12.794 3.715 1.00 38.44 179 THR A N 1
ATOM 1393 C CA . THR A 1 179 ? 13.570 13.888 4.574 1.00 38.44 179 THR A CA 1
ATOM 1394 C C . THR A 1 179 ? 12.095 14.180 4.269 1.00 38.44 179 THR A C 1
ATOM 1396 O O . THR A 1 179 ? 11.764 14.360 3.092 1.00 38.44 179 THR A O 1
ATOM 1399 N N . PRO A 1 180 ? 11.209 14.294 5.279 1.00 42.12 180 PRO A N 1
ATOM 1400 C CA . PRO A 1 180 ? 9.802 14.673 5.092 1.00 42.12 180 PRO A CA 1
ATOM 1401 C C . PRO A 1 180 ? 9.604 15.924 4.220 1.00 42.12 180 PRO A C 1
ATOM 1403 O O . PRO A 1 180 ? 8.566 16.083 3.591 1.00 42.12 180 PRO A O 1
ATOM 1406 N N . ARG A 1 181 ? 10.645 16.763 4.096 1.00 38.34 181 ARG A N 1
ATOM 1407 C CA . ARG A 1 181 ? 10.740 17.886 3.153 1.00 38.34 181 ARG A CA 1
ATOM 1408 C C . ARG A 1 181 ? 10.475 17.543 1.680 1.00 38.34 181 ARG A C 1
ATOM 1410 O O . ARG A 1 181 ? 10.070 18.445 0.962 1.00 38.34 181 ARG A O 1
ATOM 1417 N N . MET A 1 182 ? 10.646 16.301 1.211 1.00 42.97 182 MET A N 1
ATOM 1418 C CA . MET A 1 182 ? 10.236 15.939 -0.164 1.00 42.97 182 MET A CA 1
ATOM 1419 C C . MET A 1 182 ? 8.710 15.849 -0.340 1.00 42.97 182 MET A C 1
ATOM 1421 O O . MET A 1 182 ? 8.234 15.823 -1.470 1.00 42.97 182 MET A O 1
ATOM 1425 N N . LEU A 1 183 ? 7.938 15.829 0.753 1.00 45.69 183 LEU A N 1
ATOM 1426 C CA . LEU A 1 183 ? 6.476 15.936 0.723 1.00 45.69 183 LEU A CA 1
ATOM 1427 C C . LEU A 1 183 ? 5.997 17.402 0.777 1.00 45.69 183 LEU A C 1
ATOM 1429 O O . LEU A 1 183 ? 4.845 17.668 0.444 1.00 45.69 183 LEU A O 1
ATOM 1433 N N . ASP A 1 184 ? 6.861 18.344 1.182 1.00 47.19 184 ASP A N 1
ATOM 1434 C CA . ASP A 1 184 ? 6.500 19.755 1.416 1.00 47.19 184 ASP A CA 1
ATOM 1435 C C . ASP A 1 184 ? 6.693 20.663 0.185 1.00 47.19 184 ASP A C 1
ATOM 1437 O O . ASP A 1 184 ? 6.299 21.829 0.210 1.00 47.19 184 ASP A O 1
ATOM 1441 N N . THR A 1 185 ? 7.202 20.132 -0.929 1.00 48.31 185 THR A N 1
ATOM 1442 C CA . THR A 1 185 ? 7.196 20.847 -2.212 1.00 48.31 185 THR A CA 1
ATOM 1443 C C . THR A 1 185 ? 7.043 19.864 -3.365 1.00 48.31 185 THR A C 1
ATOM 1445 O O . THR A 1 185 ? 7.982 19.582 -4.105 1.00 48.31 185 THR A O 1
ATOM 1448 N N . TYR A 1 186 ? 5.836 19.325 -3.545 1.00 65.44 186 TYR A N 1
ATOM 1449 C CA . TYR A 1 186 ? 5.482 18.769 -4.849 1.00 65.44 186 TYR A CA 1
ATOM 1450 C C . TYR A 1 186 ? 5.510 19.920 -5.842 1.00 65.44 186 TYR A C 1
ATOM 1452 O O . TYR A 1 186 ? 4.645 20.797 -5.797 1.00 65.44 186 TYR A O 1
ATOM 1460 N N . SER A 1 187 ? 6.541 19.962 -6.682 1.00 72.50 187 SER A N 1
ATOM 1461 C CA . SER A 1 187 ? 6.627 20.987 -7.711 1.00 72.50 187 SER A CA 1
ATOM 1462 C C . SER A 1 187 ? 5.351 20.942 -8.554 1.00 72.50 187 SER A C 1
ATOM 1464 O O . SER A 1 187 ? 4.793 19.873 -8.830 1.00 72.50 187 SER A O 1
ATOM 1466 N N . SER A 1 188 ? 4.871 22.113 -8.967 1.00 83.06 188 SER A N 1
ATOM 1467 C CA . SER A 1 188 ? 3.785 22.224 -9.946 1.00 83.06 188 SER A CA 1
ATOM 1468 C C . SER A 1 188 ? 4.071 21.376 -11.194 1.00 83.06 188 SER A C 1
ATOM 1470 O O . SER A 1 188 ? 3.152 20.816 -11.790 1.00 83.06 188 SER A O 1
ATOM 1472 N N . ASP A 1 189 ? 5.350 21.219 -11.537 1.00 87.19 189 ASP A N 1
ATOM 1473 C CA . ASP A 1 189 ? 5.837 20.368 -12.618 1.00 87.19 189 ASP A CA 1
ATOM 1474 C C . ASP A 1 189 ? 5.543 18.885 -12.398 1.00 87.19 189 ASP A C 1
ATOM 1476 O O . ASP A 1 189 ? 4.970 18.257 -13.289 1.00 87.19 189 ASP A O 1
ATOM 1480 N N . LEU A 1 190 ? 5.836 18.340 -11.212 1.00 88.81 190 LEU A N 1
ATOM 1481 C CA . LEU A 1 190 ? 5.540 16.943 -10.891 1.00 88.81 190 LEU A CA 1
ATOM 1482 C C . LEU A 1 190 ? 4.030 16.670 -10.927 1.00 88.81 190 LEU A C 1
ATOM 1484 O O . LEU A 1 190 ? 3.601 15.619 -11.397 1.00 88.81 190 LEU A O 1
ATOM 1488 N N . MET A 1 191 ? 3.207 17.619 -10.469 1.00 92.31 191 MET A N 1
ATOM 1489 C CA . MET A 1 191 ? 1.744 17.477 -10.502 1.00 92.31 191 MET A CA 1
ATOM 1490 C C . MET A 1 191 ? 1.189 17.557 -11.928 1.00 92.31 191 MET A C 1
ATOM 1492 O O . MET A 1 191 ? 0.311 16.780 -12.299 1.00 92.31 191 MET A O 1
ATOM 1496 N N . ARG A 1 192 ? 1.752 18.427 -12.769 1.00 94.19 192 ARG A N 1
ATOM 1497 C CA . ARG A 1 192 ? 1.420 18.491 -14.197 1.00 94.19 192 ARG A CA 1
ATOM 1498 C C . ARG A 1 192 ? 1.878 17.240 -14.949 1.00 94.19 192 ARG A C 1
ATOM 1500 O O . ARG A 1 192 ? 1.184 16.793 -15.860 1.00 94.19 192 ARG A O 1
ATOM 1507 N N . LEU A 1 193 ? 3.028 16.669 -14.584 1.00 96.00 193 LEU A N 1
ATOM 1508 C CA . LEU A 1 193 ? 3.477 15.378 -15.103 1.00 96.00 193 LEU A CA 1
ATOM 1509 C C . LEU A 1 193 ? 2.512 14.269 -14.682 1.00 96.00 193 LEU A C 1
ATOM 1511 O O . LEU A 1 193 ? 2.116 13.473 -15.530 1.00 96.00 193 LEU A O 1
ATOM 1515 N N . PHE A 1 194 ? 2.093 14.252 -13.413 1.00 97.19 194 PHE A N 1
ATOM 1516 C CA . PHE A 1 194 ? 1.090 13.309 -12.931 1.00 97.19 194 PHE A CA 1
ATOM 1517 C C . PHE A 1 194 ? -0.168 13.352 -13.800 1.00 97.19 194 PHE A C 1
ATOM 1519 O O . PHE A 1 194 ? -0.578 12.306 -14.283 1.00 97.19 194 PHE A O 1
ATOM 1526 N N . ASP A 1 195 ? -0.748 14.530 -14.049 1.00 97.62 195 ASP A N 1
ATOM 1527 C CA . ASP A 1 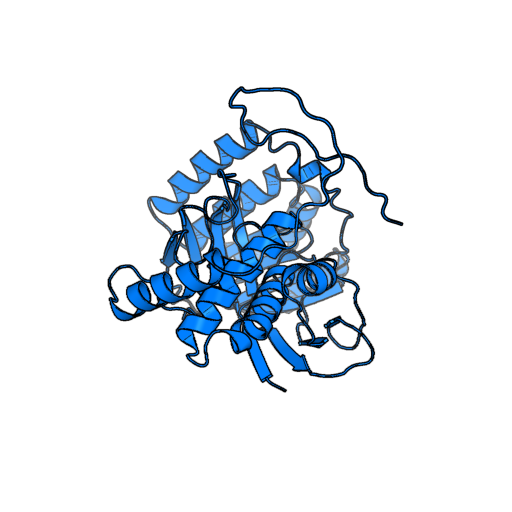195 ? -1.998 14.628 -14.816 1.00 97.62 195 ASP A CA 1
ATOM 1528 C C . ASP A 1 195 ? -1.840 14.081 -16.243 1.00 97.62 195 ASP A C 1
ATOM 1530 O O . ASP A 1 195 ? -2.721 13.382 -16.744 1.00 97.62 195 ASP A O 1
ATOM 1534 N N . LYS A 1 196 ? -0.690 14.326 -16.886 1.00 98.25 196 LYS A N 1
ATOM 1535 C CA . LYS A 1 196 ? -0.375 13.765 -18.210 1.00 98.25 196 LYS A CA 1
ATOM 1536 C C . LYS A 1 196 ? -0.269 12.241 -18.177 1.00 98.25 196 LYS A C 1
ATOM 1538 O O . LYS A 1 196 ? -0.919 11.573 -18.975 1.00 98.25 196 LYS A O 1
ATOM 1543 N N . LEU A 1 197 ? 0.538 11.702 -17.262 1.00 98.50 197 LEU A N 1
ATOM 1544 C CA . LEU A 1 197 ? 0.779 10.261 -17.146 1.00 98.50 197 LEU A CA 1
ATOM 1545 C C . LEU A 1 197 ? -0.479 9.504 -16.717 1.00 98.50 197 LEU A C 1
ATOM 1547 O O . LEU A 1 197 ? -0.756 8.425 -17.229 1.00 98.50 197 LEU A O 1
ATOM 1551 N N . TYR A 1 198 ? -1.259 10.087 -15.809 1.00 98.44 198 TYR A N 1
ATOM 1552 C CA . TYR A 1 198 ? -2.503 9.514 -15.322 1.00 98.44 198 TYR A CA 1
ATOM 1553 C C . TYR A 1 198 ? -3.538 9.439 -16.445 1.00 98.44 198 TYR A C 1
ATOM 1555 O O . TYR A 1 198 ? -4.105 8.375 -16.669 1.00 98.44 198 TYR A O 1
ATOM 1563 N N . ASN A 1 199 ? -3.726 10.526 -17.204 1.00 98.06 199 ASN A N 1
ATOM 1564 C CA . ASN A 1 199 ? -4.630 10.537 -18.357 1.00 98.06 199 ASN A CA 1
ATOM 1565 C C . ASN A 1 199 ? -4.172 9.577 -19.465 1.00 98.06 199 ASN A C 1
ATOM 1567 O O . ASN A 1 199 ? -4.992 8.880 -20.054 1.00 98.06 199 ASN A O 1
ATOM 1571 N N . TYR A 1 200 ? -2.865 9.503 -19.725 1.00 98.25 200 TYR A N 1
ATOM 1572 C CA . TYR A 1 200 ? -2.304 8.535 -20.667 1.00 98.25 200 TYR A CA 1
ATOM 1573 C C . TYR A 1 200 ? -2.596 7.089 -20.238 1.00 98.25 200 TYR A C 1
ATOM 1575 O O . TYR A 1 200 ? -3.058 6.294 -21.053 1.00 98.25 200 TYR A O 1
ATOM 1583 N N . PHE A 1 201 ? -2.412 6.768 -18.954 1.00 98.25 201 PHE A N 1
ATOM 1584 C CA . PHE A 1 201 ? -2.682 5.435 -18.423 1.00 98.25 201 PHE A CA 1
ATOM 1585 C C . PHE A 1 201 ? -4.169 5.062 -18.488 1.00 98.25 201 PHE A C 1
ATOM 1587 O O . PHE A 1 201 ? -4.505 3.998 -18.992 1.00 98.25 201 PHE A O 1
ATOM 1594 N N . ILE A 1 202 ? -5.076 5.925 -18.011 1.00 96.31 202 ILE A N 1
ATOM 1595 C CA . ILE A 1 202 ? -6.512 5.589 -17.944 1.00 96.31 202 ILE A CA 1
ATOM 1596 C C . ILE A 1 202 ? -7.166 5.415 -19.321 1.00 96.31 202 ILE A C 1
ATOM 1598 O O . ILE A 1 202 ? -8.212 4.779 -19.397 1.00 96.31 202 ILE A O 1
ATOM 1602 N N . ASN A 1 203 ? -6.593 5.996 -20.381 1.00 95.69 203 ASN A N 1
ATOM 1603 C CA . ASN A 1 203 ? -7.162 5.930 -21.729 1.00 95.69 203 ASN A CA 1
ATOM 1604 C C . ASN A 1 203 ? -7.023 4.546 -22.371 1.00 95.69 203 ASN A C 1
ATOM 1606 O O . ASN A 1 203 ? -7.837 4.190 -23.215 1.00 95.69 203 ASN A O 1
ATOM 1610 N N . ASP A 1 204 ? -6.001 3.782 -21.998 1.00 94.81 204 ASP A N 1
ATOM 1611 C CA . ASP A 1 204 ? -5.852 2.383 -22.396 1.00 94.81 204 ASP A CA 1
ATOM 1612 C C . ASP A 1 204 ? -4.894 1.742 -21.387 1.00 94.81 204 ASP A C 1
ATOM 1614 O O . ASP A 1 204 ? -3.677 1.902 -21.440 1.00 94.81 204 ASP A O 1
ATOM 1618 N N . ALA A 1 205 ? -5.485 1.193 -20.333 1.00 95.25 205 ALA A N 1
ATOM 1619 C CA . ALA A 1 205 ? -4.766 0.792 -19.141 1.00 95.25 205 ALA A CA 1
ATOM 1620 C C . ALA A 1 205 ? -4.270 -0.650 -19.283 1.00 95.25 205 ALA A C 1
ATOM 1622 O O . ALA A 1 205 ? -5.061 -1.569 -19.486 1.00 95.25 205 ALA A O 1
ATOM 1623 N N . SER A 1 206 ? -2.959 -0.842 -19.139 1.00 94.31 206 SER A N 1
ATOM 1624 C CA . SER A 1 206 ? -2.297 -2.144 -19.248 1.00 94.31 206 SER A CA 1
ATOM 1625 C C . SER A 1 206 ? -1.145 -2.261 -18.251 1.00 94.31 206 SER A C 1
ATOM 1627 O O . SER A 1 206 ? -0.702 -1.265 -17.666 1.00 94.31 206 SER A O 1
ATOM 1629 N N . ILE A 1 207 ? -0.622 -3.472 -18.063 1.00 94.75 207 ILE A N 1
ATOM 1630 C CA . ILE A 1 207 ? 0.532 -3.689 -17.190 1.00 94.75 207 ILE A CA 1
ATOM 1631 C C . ILE A 1 207 ? 1.805 -3.020 -17.727 1.00 94.75 207 ILE A C 1
ATOM 1633 O O . ILE A 1 207 ? 2.577 -2.445 -16.960 1.00 94.75 207 ILE A O 1
ATOM 1637 N N . GLU A 1 208 ? 2.004 -3.014 -19.043 1.00 94.56 208 GLU A N 1
ATOM 1638 C CA . GLU A 1 208 ? 3.130 -2.355 -19.706 1.00 94.56 208 GLU A CA 1
ATOM 1639 C C . GLU A 1 208 ? 3.091 -0.852 -19.444 1.00 94.56 208 GLU A C 1
ATOM 1641 O O . GLU A 1 208 ? 4.080 -0.265 -18.999 1.00 94.56 208 GLU A O 1
ATOM 1646 N N . ARG A 1 209 ? 1.917 -0.235 -19.625 1.00 96.94 209 ARG A N 1
ATOM 1647 C CA . ARG A 1 209 ? 1.739 1.192 -19.350 1.00 96.94 209 ARG A CA 1
ATOM 1648 C C . ARG A 1 209 ? 1.854 1.518 -17.877 1.00 96.94 209 ARG A C 1
ATOM 1650 O O . ARG A 1 209 ? 2.372 2.583 -17.555 1.00 96.94 209 ARG A O 1
ATOM 1657 N N . PHE A 1 210 ? 1.437 0.622 -16.981 1.00 98.06 210 PHE A N 1
ATOM 1658 C CA . PHE A 1 210 ? 1.675 0.794 -15.550 1.00 98.06 210 PHE A CA 1
ATOM 1659 C C . PHE A 1 210 ? 3.173 0.937 -15.276 1.00 98.06 210 PHE A C 1
ATOM 1661 O O . PHE A 1 210 ? 3.582 1.895 -14.618 1.00 98.06 210 PHE A O 1
ATOM 1668 N N . PHE A 1 211 ? 4.009 0.038 -15.803 1.00 98.12 211 PHE A N 1
ATOM 1669 C CA . PHE A 1 211 ? 5.454 0.135 -15.603 1.00 98.12 211 PHE A CA 1
ATOM 1670 C C . PHE A 1 211 ? 6.070 1.346 -16.304 1.00 98.12 211 PHE A C 1
ATOM 1672 O O . PHE A 1 211 ? 6.937 1.996 -15.719 1.00 98.12 211 PHE A O 1
ATOM 1679 N N . GLU A 1 212 ? 5.610 1.685 -17.508 1.00 98.25 212 GLU A N 1
ATOM 1680 C CA . GLU A 1 212 ? 6.062 2.859 -18.255 1.00 98.25 212 GLU A CA 1
ATOM 1681 C C . GLU A 1 212 ? 5.854 4.149 -17.447 1.00 98.25 212 GLU A C 1
ATOM 1683 O O . GLU A 1 212 ? 6.817 4.859 -17.133 1.00 98.25 212 GLU A O 1
ATOM 1688 N N . VAL A 1 213 ? 4.610 4.434 -17.047 1.00 98.62 213 VAL A N 1
ATOM 1689 C CA . VAL A 1 213 ? 4.284 5.670 -16.322 1.00 98.62 213 VAL A CA 1
ATOM 1690 C C . VAL A 1 213 ? 4.914 5.693 -14.933 1.00 98.62 213 VAL A C 1
ATOM 1692 O O . VAL A 1 213 ? 5.391 6.742 -14.499 1.00 98.62 213 VAL A O 1
ATOM 1695 N N . SER A 1 214 ? 4.998 4.541 -14.258 1.00 98.62 214 SER A N 1
ATOM 1696 C CA . SER A 1 214 ? 5.650 4.426 -12.948 1.00 98.62 214 SER A CA 1
ATOM 1697 C C . SER A 1 214 ? 7.147 4.698 -13.032 1.00 98.62 214 SER A C 1
ATOM 1699 O O . SER A 1 214 ? 7.706 5.361 -12.159 1.00 98.62 214 SER A O 1
ATOM 1701 N N . LYS A 1 215 ? 7.813 4.232 -14.095 1.00 98.50 215 LYS A N 1
ATOM 1702 C CA . LYS A 1 215 ? 9.238 4.480 -14.331 1.00 98.50 215 LYS A CA 1
ATOM 1703 C C . LYS A 1 215 ? 9.511 5.954 -14.610 1.00 98.50 215 LYS A C 1
ATOM 1705 O O . LYS A 1 215 ? 10.423 6.521 -14.009 1.00 98.50 215 LYS A O 1
ATOM 1710 N N . ILE A 1 216 ? 8.711 6.585 -15.476 1.00 98.12 216 ILE A N 1
ATOM 1711 C CA . ILE A 1 216 ? 8.824 8.024 -15.766 1.00 98.12 216 ILE A CA 1
ATOM 1712 C C . ILE A 1 216 ? 8.622 8.831 -14.482 1.00 98.12 216 ILE A C 1
ATOM 1714 O O . ILE A 1 216 ? 9.446 9.683 -14.154 1.00 98.12 216 ILE A O 1
ATOM 1718 N N . PHE A 1 217 ? 7.575 8.523 -13.717 1.00 96.44 217 PHE A N 1
ATOM 1719 C CA . PHE A 1 217 ? 7.295 9.222 -12.469 1.00 96.44 217 PHE A CA 1
ATOM 1720 C C . PHE A 1 217 ? 8.406 9.011 -11.433 1.00 96.44 217 PHE A C 1
ATOM 1722 O O . PHE A 1 217 ? 8.885 9.969 -10.841 1.00 96.44 217 PHE A O 1
ATOM 1729 N N . SER A 1 218 ? 8.894 7.780 -11.269 1.00 95.12 218 SER A N 1
ATOM 1730 C CA . SER A 1 218 ? 9.998 7.438 -10.363 1.00 95.12 218 SER A CA 1
ATOM 1731 C C . SER A 1 218 ? 11.287 8.223 -10.652 1.00 95.12 218 SER A C 1
ATOM 1733 O O . SER A 1 218 ? 11.971 8.638 -9.710 1.00 95.12 218 SER A O 1
ATOM 1735 N N . ARG A 1 219 ? 11.600 8.472 -11.934 1.00 94.38 219 ARG A N 1
ATOM 1736 C CA . ARG A 1 219 ? 12.717 9.341 -12.343 1.00 94.38 219 ARG A CA 1
ATOM 1737 C C . ARG A 1 219 ? 12.497 10.784 -11.909 1.00 94.38 219 ARG A C 1
ATOM 1739 O O . ARG A 1 219 ? 13.379 11.360 -11.281 1.00 94.38 219 ARG A O 1
ATOM 1746 N N . GLU A 1 220 ? 11.318 11.336 -12.192 1.00 92.25 220 GLU A N 1
ATOM 1747 C CA . GLU A 1 220 ? 10.982 12.721 -11.836 1.00 92.25 220 GLU A CA 1
ATOM 1748 C C . GLU A 1 220 ? 10.995 12.938 -10.315 1.00 92.25 220 GLU A C 1
ATOM 1750 O O . GLU A 1 220 ? 11.445 13.967 -9.822 1.00 92.25 220 GLU A O 1
ATOM 1755 N N . GLN A 1 221 ? 10.571 11.933 -9.544 1.00 88.19 221 GLN A N 1
ATOM 1756 C CA . GLN A 1 221 ? 10.637 11.958 -8.080 1.00 88.19 221 GLN A CA 1
ATOM 1757 C C . GLN A 1 221 ? 12.066 11.839 -7.523 1.00 88.19 221 GLN A C 1
ATOM 1759 O O . GLN A 1 221 ? 12.264 11.968 -6.314 1.00 88.19 221 GLN A O 1
ATOM 1764 N N . GLY A 1 222 ? 13.058 11.536 -8.365 1.00 88.62 222 GLY A N 1
ATOM 1765 C CA . GLY A 1 222 ? 14.437 11.279 -7.952 1.00 88.62 222 GLY A CA 1
ATOM 1766 C C . GLY A 1 222 ? 14.646 9.930 -7.254 1.00 88.62 222 GLY A C 1
ATOM 1767 O O . GLY A 1 222 ? 15.723 9.686 -6.704 1.00 88.62 222 GLY A O 1
ATOM 1768 N N . PHE A 1 223 ? 13.647 9.040 -7.262 1.00 90.19 223 PHE A N 1
ATOM 1769 C CA . PHE A 1 223 ? 13.782 7.682 -6.722 1.00 90.19 223 PHE A CA 1
ATOM 1770 C C . PHE A 1 223 ? 14.620 6.793 -7.643 1.00 90.19 223 PHE A C 1
ATOM 1772 O O . PHE A 1 223 ? 15.441 6.013 -7.159 1.00 90.19 223 PHE A O 1
ATOM 1779 N N . LEU A 1 224 ? 14.455 6.948 -8.958 1.00 93.25 224 LEU A N 1
ATOM 1780 C CA . LEU A 1 224 ? 15.264 6.284 -9.974 1.00 93.25 224 LEU A CA 1
ATOM 1781 C C . LEU A 1 224 ? 16.205 7.300 -10.628 1.00 93.25 224 LEU A C 1
ATOM 1783 O O . LEU A 1 224 ? 15.811 8.045 -11.521 1.00 93.25 224 LEU A O 1
ATOM 1787 N N . ASN A 1 225 ? 17.458 7.338 -10.175 1.00 91.94 225 ASN A N 1
ATOM 1788 C CA . ASN A 1 225 ? 18.485 8.159 -10.814 1.00 91.94 225 ASN A CA 1
ATOM 1789 C C . ASN A 1 225 ? 19.114 7.435 -12.022 1.00 91.94 225 ASN A C 1
ATOM 1791 O O . ASN A 1 225 ? 18.951 6.226 -12.195 1.00 91.94 225 ASN A O 1
ATOM 1795 N N . LYS A 1 226 ? 19.853 8.191 -12.844 1.00 94.44 226 LYS A N 1
ATOM 1796 C CA . LYS A 1 226 ? 20.461 7.694 -14.086 1.00 94.44 226 LYS A CA 1
ATOM 1797 C C . LYS A 1 226 ? 21.445 6.534 -13.863 1.00 94.44 226 LYS A C 1
ATOM 1799 O O . LYS A 1 226 ? 21.349 5.545 -14.574 1.00 94.44 226 LYS A O 1
ATOM 1804 N N . ASP A 1 227 ? 22.329 6.619 -12.864 1.00 94.19 227 ASP A N 1
ATOM 1805 C CA . ASP A 1 227 ? 23.305 5.550 -12.563 1.00 94.19 227 ASP A CA 1
ATOM 1806 C C . ASP A 1 227 ? 22.614 4.239 -12.151 1.00 94.19 227 ASP A C 1
ATOM 1808 O O . ASP A 1 227 ? 22.922 3.177 -12.689 1.00 94.19 227 ASP A O 1
ATOM 1812 N N . LEU A 1 228 ? 21.630 4.302 -11.249 1.00 94.56 228 LEU A N 1
ATOM 1813 C CA . LEU A 1 228 ? 20.861 3.129 -10.831 1.00 94.56 228 LEU A CA 1
ATOM 1814 C C . LEU A 1 228 ? 20.104 2.521 -12.013 1.00 94.56 228 LEU A C 1
ATOM 1816 O O . LEU A 1 228 ? 20.081 1.304 -12.182 1.00 94.56 228 LEU A O 1
ATOM 1820 N N . GLU A 1 229 ? 19.494 3.364 -12.840 1.00 96.44 229 GLU A N 1
ATOM 1821 C CA . GLU A 1 229 ? 18.818 2.907 -14.041 1.00 96.44 229 GLU A CA 1
ATOM 1822 C C . GLU A 1 229 ? 19.770 2.200 -15.017 1.00 96.44 229 GLU A C 1
ATOM 1824 O O . GLU A 1 229 ? 19.435 1.130 -15.524 1.00 96.44 229 GLU A O 1
ATOM 1829 N N . GLU A 1 230 ? 20.941 2.774 -15.286 1.00 96.38 230 GLU A N 1
ATOM 1830 C CA . GLU A 1 230 ? 21.946 2.182 -16.173 1.00 96.38 230 GLU A CA 1
ATOM 1831 C C . GLU A 1 230 ? 22.418 0.820 -15.651 1.00 96.38 230 GLU A C 1
ATOM 1833 O O . GLU A 1 230 ? 22.497 -0.132 -16.428 1.00 96.38 230 GLU A O 1
ATOM 1838 N N . ARG A 1 231 ? 22.629 0.686 -14.333 1.00 95.69 231 ARG A N 1
ATOM 1839 C CA . ARG A 1 231 ? 22.956 -0.596 -13.680 1.00 95.69 231 ARG A CA 1
ATOM 1840 C C . ARG A 1 231 ? 21.856 -1.641 -13.827 1.00 95.69 231 ARG A C 1
ATOM 1842 O O . ARG A 1 231 ? 22.156 -2.810 -14.033 1.00 95.69 231 ARG A O 1
ATOM 1849 N N . ILE A 1 232 ? 20.588 -1.251 -13.710 1.00 96.19 232 ILE A N 1
ATOM 1850 C CA . ILE A 1 232 ? 19.473 -2.193 -13.882 1.00 96.19 232 ILE A CA 1
ATOM 1851 C C . ILE A 1 232 ? 19.355 -2.604 -15.355 1.00 96.19 232 ILE A C 1
ATOM 1853 O O . ILE A 1 232 ? 19.235 -3.789 -15.665 1.00 96.19 232 ILE A O 1
ATOM 1857 N N . ASN A 1 233 ? 19.439 -1.644 -16.279 1.00 96.44 233 ASN A N 1
ATOM 1858 C CA . ASN A 1 233 ? 19.340 -1.906 -17.714 1.00 96.44 233 ASN A CA 1
ATOM 1859 C C . ASN A 1 233 ? 20.507 -2.756 -18.241 1.00 96.44 233 ASN A C 1
ATOM 1861 O O . ASN A 1 233 ? 20.288 -3.587 -19.123 1.00 96.44 233 ASN A O 1
ATOM 1865 N N . SER A 1 234 ? 21.727 -2.592 -17.715 1.00 95.31 234 SER A N 1
ATOM 1866 C CA . SER A 1 234 ? 22.884 -3.389 -18.150 1.00 95.31 234 SER A CA 1
ATOM 1867 C C . SER A 1 234 ? 22.691 -4.888 -17.901 1.00 95.31 234 SER A C 1
ATOM 1869 O O . SER A 1 234 ? 23.200 -5.697 -18.671 1.00 95.31 234 SER A O 1
ATOM 1871 N N . ILE A 1 235 ? 21.890 -5.248 -16.893 1.00 95.75 235 ILE A N 1
ATOM 1872 C CA . ILE A 1 235 ? 21.546 -6.635 -16.566 1.00 95.75 235 ILE A CA 1
ATOM 1873 C C . ILE A 1 235 ? 20.251 -7.079 -17.265 1.00 95.75 235 ILE A C 1
ATOM 1875 O O . ILE A 1 235 ? 20.198 -8.164 -17.836 1.00 95.75 235 ILE A O 1
ATOM 1879 N N . LEU A 1 236 ? 19.204 -6.245 -17.265 1.00 96.31 236 LEU A N 1
ATOM 1880 C CA . LEU A 1 236 ? 17.868 -6.656 -17.720 1.00 96.31 236 LEU A CA 1
ATOM 1881 C C . LEU A 1 236 ? 17.589 -6.415 -19.212 1.00 96.31 236 LEU A C 1
ATOM 1883 O O . LEU A 1 236 ? 16.584 -6.906 -19.720 1.00 96.31 236 LEU A O 1
ATOM 1887 N N . SER A 1 237 ? 18.440 -5.688 -19.947 1.00 93.94 237 SER A N 1
ATOM 1888 C CA . SER A 1 237 ? 18.172 -5.317 -21.353 1.00 93.94 237 SER A CA 1
ATOM 1889 C C . SER A 1 237 ? 17.898 -6.509 -22.277 1.00 93.94 237 SER A C 1
ATOM 1891 O O . SER A 1 237 ? 17.050 -6.417 -23.164 1.00 93.94 237 SER A O 1
ATOM 1893 N N . HIS A 1 238 ? 18.579 -7.638 -22.071 1.00 94.50 238 HIS A N 1
ATOM 1894 C CA . HIS A 1 238 ? 18.320 -8.856 -22.837 1.00 94.50 238 HIS A CA 1
ATOM 1895 C C . HIS A 1 238 ? 16.928 -9.428 -22.536 1.00 94.50 238 HIS A C 1
ATOM 1897 O O . HIS A 1 238 ? 16.188 -9.752 -23.459 1.00 94.50 238 HIS A O 1
ATOM 1903 N N . ARG A 1 239 ? 16.540 -9.460 -21.257 1.00 95.62 239 ARG A N 1
ATOM 1904 C CA . ARG A 1 239 ? 15.228 -9.936 -20.795 1.00 95.62 239 ARG A CA 1
ATOM 1905 C C . ARG A 1 239 ? 14.080 -9.055 -21.268 1.00 95.62 239 ARG A C 1
ATOM 1907 O O . ARG A 1 239 ? 13.025 -9.564 -21.625 1.00 95.62 239 ARG A O 1
ATOM 1914 N N . PHE A 1 240 ? 14.310 -7.748 -21.368 1.00 94.12 240 PHE A N 1
ATOM 1915 C CA . PHE A 1 240 ? 13.369 -6.831 -22.008 1.00 94.12 240 PHE A CA 1
ATOM 1916 C C . PHE A 1 240 ? 13.109 -7.180 -23.474 1.00 94.12 240 PHE A C 1
ATOM 1918 O O . PHE A 1 240 ? 11.958 -7.207 -23.896 1.00 94.12 240 PHE A O 1
ATOM 1925 N N . ARG A 1 241 ? 14.160 -7.476 -24.251 1.00 93.62 241 ARG A N 1
ATOM 1926 C CA . ARG A 1 241 ? 14.014 -7.832 -25.674 1.00 93.62 241 ARG A CA 1
ATOM 1927 C C . ARG A 1 241 ? 13.275 -9.151 -25.889 1.00 93.62 241 ARG A C 1
ATOM 1929 O O . ARG A 1 241 ? 12.609 -9.293 -26.906 1.00 93.62 241 ARG A O 1
ATOM 1936 N N . LEU A 1 242 ? 13.403 -10.090 -24.953 1.00 94.50 242 LEU A N 1
ATOM 1937 C CA . LEU A 1 242 ? 12.677 -11.361 -24.986 1.00 94.50 242 LEU A CA 1
ATOM 1938 C C . LEU A 1 242 ? 11.211 -11.235 -24.547 1.00 94.50 242 LEU A C 1
ATOM 1940 O O . LEU A 1 242 ? 10.417 -12.123 -24.832 1.00 94.50 242 LEU A O 1
ATOM 1944 N N . GLY A 1 243 ? 10.839 -10.135 -23.886 1.00 92.44 243 GLY A N 1
ATOM 1945 C CA . GLY A 1 243 ? 9.519 -9.989 -23.273 1.00 92.44 243 GLY A CA 1
ATOM 1946 C C . GLY A 1 243 ? 9.385 -10.695 -21.919 1.00 92.44 243 GLY A C 1
ATOM 1947 O O . GLY A 1 243 ? 8.273 -10.805 -21.409 1.00 92.44 243 GLY A O 1
ATOM 1948 N N . ASP A 1 244 ? 10.495 -11.127 -21.312 1.00 94.81 244 ASP A N 1
ATOM 1949 C CA . ASP A 1 244 ? 10.523 -11.765 -19.986 1.00 94.81 244 ASP A CA 1
ATOM 1950 C C . ASP A 1 244 ? 10.251 -10.737 -18.874 1.00 94.81 244 ASP A C 1
ATOM 1952 O O . ASP A 1 244 ? 9.637 -11.049 -17.855 1.00 94.81 244 ASP A O 1
ATOM 1956 N N . VAL A 1 245 ? 10.703 -9.490 -19.066 1.00 96.56 245 VAL A N 1
ATOM 1957 C CA . VAL A 1 245 ? 10.543 -8.371 -18.121 1.00 96.56 245 VAL A CA 1
ATOM 1958 C C . VAL A 1 245 ? 9.596 -7.334 -18.714 1.00 96.56 245 VAL A C 1
ATOM 1960 O O . VAL A 1 245 ? 9.884 -6.754 -19.758 1.00 96.56 245 VAL A O 1
ATOM 1963 N N . MET A 1 246 ? 8.490 -7.059 -18.018 1.00 95.06 246 MET A N 1
ATOM 1964 C CA . MET A 1 246 ? 7.510 -6.037 -18.414 1.00 95.06 246 MET A CA 1
ATOM 1965 C C . MET A 1 246 ? 8.009 -4.623 -18.111 1.00 95.06 246 MET A C 1
ATOM 1967 O O . MET A 1 246 ? 7.710 -3.676 -18.832 1.00 95.06 246 MET A O 1
ATOM 1971 N N . GLY A 1 247 ? 8.774 -4.461 -17.030 1.00 97.00 247 GLY A N 1
ATOM 1972 C CA . GLY A 1 247 ? 9.265 -3.156 -16.611 1.00 97.00 247 GLY A CA 1
ATOM 1973 C C . GLY A 1 247 ? 9.827 -3.131 -15.202 1.00 97.00 247 GLY A C 1
ATOM 1974 O O . GLY A 1 247 ? 9.736 -4.102 -14.450 1.00 97.00 247 GLY A O 1
ATOM 1975 N N . PHE A 1 248 ? 10.411 -1.989 -14.844 1.00 98.31 248 PHE A N 1
ATOM 1976 C CA . PHE A 1 248 ? 10.818 -1.706 -13.475 1.00 98.31 248 PHE A CA 1
ATOM 1977 C C . PHE A 1 248 ? 10.675 -0.225 -13.134 1.00 98.31 248 PHE A C 1
ATOM 1979 O O . PHE A 1 248 ? 10.751 0.641 -14.006 1.00 98.31 248 PHE A O 1
ATOM 1986 N N . TYR A 1 249 ? 10.535 0.064 -11.846 1.00 98.38 249 TYR A N 1
ATOM 1987 C CA . TYR A 1 249 ? 10.610 1.413 -11.289 1.00 98.38 249 TYR A CA 1
ATOM 1988 C C . TYR A 1 249 ? 11.106 1.357 -9.838 1.00 98.38 249 TYR A C 1
ATOM 1990 O O . TYR A 1 249 ? 11.313 0.276 -9.283 1.00 98.38 249 TYR A O 1
ATOM 1998 N N . VAL A 1 250 ? 11.318 2.521 -9.217 1.00 96.62 250 VAL A N 1
ATOM 1999 C CA . VAL A 1 250 ? 11.712 2.618 -7.804 1.00 96.62 250 VAL A CA 1
ATOM 2000 C C . VAL A 1 250 ? 10.670 3.400 -7.014 1.00 96.62 250 VAL A C 1
ATOM 2002 O O . VAL A 1 250 ? 10.309 4.523 -7.374 1.00 96.62 250 VAL A O 1
ATOM 2005 N N . LYS A 1 251 ? 10.219 2.836 -5.895 1.00 93.75 251 LYS A N 1
ATOM 2006 C CA . LYS A 1 251 ? 9.371 3.511 -4.909 1.00 93.75 251 LYS A CA 1
ATOM 2007 C C . LYS A 1 251 ? 10.125 3.605 -3.589 1.00 93.75 251 LYS A C 1
ATOM 2009 O O . LYS A 1 251 ? 10.362 2.588 -2.950 1.00 93.75 251 LYS A O 1
ATOM 2014 N N . LYS A 1 252 ? 10.479 4.822 -3.154 1.00 90.62 252 LYS A N 1
ATOM 2015 C CA . LYS A 1 252 ? 11.333 5.044 -1.969 1.00 90.62 252 LYS A CA 1
ATOM 2016 C C . LYS A 1 252 ? 12.637 4.233 -2.078 1.00 90.62 252 LYS A C 1
ATOM 2018 O O . LYS A 1 252 ? 13.478 4.567 -2.905 1.00 90.62 252 LYS A O 1
ATOM 2023 N N . SER A 1 253 ? 12.820 3.189 -1.268 1.00 91.94 253 SER A N 1
ATOM 2024 C CA . SER A 1 253 ? 14.007 2.322 -1.291 1.00 91.94 253 SER A CA 1
ATOM 2025 C C . SER A 1 253 ? 13.756 0.967 -1.958 1.00 91.94 253 SER A C 1
ATOM 2027 O O . SER A 1 253 ? 14.602 0.082 -1.862 1.00 91.94 253 SER A O 1
ATOM 2029 N N . LEU A 1 254 ? 12.601 0.776 -2.593 1.00 94.50 254 LEU A N 1
ATOM 2030 C CA . LEU A 1 254 ? 12.188 -0.484 -3.195 1.00 94.50 254 LEU A CA 1
ATOM 2031 C C . LEU A 1 254 ? 12.317 -0.411 -4.716 1.00 94.50 254 LEU A C 1
ATOM 2033 O O . LEU A 1 254 ? 11.609 0.366 -5.357 1.00 94.50 254 LEU A O 1
ATOM 2037 N N . ILE A 1 255 ? 13.204 -1.219 -5.295 1.00 97.31 255 ILE A N 1
ATOM 2038 C CA . ILE A 1 255 ? 13.182 -1.502 -6.734 1.00 97.31 255 ILE A CA 1
ATOM 2039 C C . ILE A 1 255 ? 12.074 -2.526 -6.963 1.00 97.31 255 ILE A C 1
ATOM 2041 O O . ILE A 1 255 ? 12.001 -3.511 -6.231 1.00 97.31 255 ILE A O 1
ATOM 2045 N N . VAL A 1 256 ? 11.228 -2.296 -7.959 1.00 98.12 256 VAL A N 1
ATOM 2046 C CA . VAL A 1 256 ? 10.095 -3.156 -8.315 1.00 98.12 256 VAL A CA 1
ATOM 2047 C C . VAL A 1 256 ? 10.274 -3.592 -9.759 1.00 98.12 256 VAL A C 1
ATOM 2049 O O . VAL A 1 256 ? 10.388 -2.730 -10.625 1.00 98.12 256 VAL A O 1
ATOM 2052 N N . ILE A 1 257 ? 10.306 -4.898 -10.015 1.00 98.25 257 ILE A N 1
ATOM 2053 C CA . ILE A 1 257 ? 10.518 -5.495 -11.339 1.00 98.25 257 ILE A CA 1
ATOM 2054 C C . ILE A 1 257 ? 9.354 -6.441 -11.628 1.00 98.25 257 ILE A C 1
ATOM 2056 O O . ILE A 1 257 ? 9.140 -7.386 -10.869 1.00 98.25 257 ILE A O 1
ATOM 2060 N N . GLY A 1 258 ? 8.616 -6.196 -12.710 1.00 97.50 258 GLY A N 1
ATOM 2061 C CA . GLY A 1 258 ? 7.582 -7.108 -13.198 1.00 97.50 258 GLY A CA 1
ATOM 2062 C C . GLY A 1 258 ? 8.125 -8.033 -14.272 1.00 97.50 258 GLY A C 1
ATOM 2063 O O . GLY A 1 258 ? 8.711 -7.557 -15.247 1.00 97.50 258 GLY A O 1
ATOM 2064 N N . HIS A 1 259 ? 7.927 -9.336 -14.110 1.00 96.38 259 HIS A N 1
ATOM 2065 C CA . HIS A 1 259 ? 8.473 -10.352 -15.005 1.00 96.38 259 HIS A CA 1
ATOM 2066 C C . HIS A 1 259 ? 7.598 -11.603 -15.076 1.00 96.38 259 HIS A C 1
ATOM 2068 O O . HIS A 1 259 ? 6.773 -11.843 -14.197 1.00 96.38 259 HIS A O 1
ATOM 2074 N N . LYS A 1 260 ? 7.741 -12.356 -16.166 1.00 93.88 260 LYS A N 1
ATOM 2075 C CA . LYS A 1 260 ? 6.998 -13.597 -16.439 1.00 93.88 260 LYS A CA 1
ATOM 2076 C C . LYS A 1 260 ? 7.848 -14.850 -16.207 1.00 93.88 260 LYS A C 1
ATOM 2078 O O . LYS A 1 260 ? 7.301 -15.917 -15.965 1.00 93.88 260 LYS A O 1
ATOM 2083 N N . GLU A 1 261 ? 9.169 -14.702 -16.248 1.00 92.88 261 GLU A N 1
ATOM 2084 C CA . GLU A 1 261 ? 10.142 -15.795 -16.215 1.00 92.88 261 GLU A CA 1
ATOM 2085 C C . GLU A 1 261 ? 11.093 -15.659 -15.026 1.00 92.88 261 GLU A C 1
ATOM 2087 O O . GLU A 1 261 ? 11.282 -14.571 -14.487 1.00 92.88 261 GLU A O 1
ATOM 2092 N N . ASP A 1 262 ? 11.743 -16.750 -14.624 1.00 92.25 262 ASP A N 1
ATOM 2093 C CA . ASP A 1 262 ? 12.712 -16.713 -13.527 1.00 92.25 262 ASP A CA 1
ATOM 2094 C C . ASP A 1 262 ? 13.892 -15.765 -13.821 1.00 92.25 262 ASP A C 1
ATOM 2096 O O . ASP A 1 262 ? 14.625 -15.924 -14.798 1.00 92.25 262 ASP A O 1
ATOM 2100 N N . LEU A 1 263 ? 14.093 -14.798 -12.922 1.00 94.12 263 LEU A N 1
ATOM 2101 C CA . LEU A 1 263 ? 15.178 -13.816 -12.964 1.00 94.12 263 LEU A CA 1
ATOM 2102 C C . LEU A 1 263 ? 16.264 -14.072 -11.912 1.00 94.12 263 LEU A C 1
ATOM 2104 O O . LEU A 1 263 ? 17.026 -13.163 -11.578 1.00 94.12 263 LEU A O 1
ATOM 2108 N N . SER A 1 264 ? 16.331 -15.267 -11.320 1.00 92.69 264 SER A N 1
ATOM 2109 C CA . SER A 1 264 ? 17.267 -15.572 -10.228 1.00 92.69 264 SER A CA 1
ATOM 2110 C C . SER A 1 264 ? 18.721 -15.235 -10.571 1.00 92.69 264 SER A C 1
ATOM 2112 O O . SER A 1 264 ? 19.452 -14.708 -9.727 1.00 92.69 264 SER A O 1
ATOM 2114 N N . PHE A 1 265 ? 19.133 -15.471 -11.820 1.00 93.81 265 PHE A N 1
ATOM 2115 C CA . PHE A 1 265 ? 20.464 -15.106 -12.299 1.00 93.81 265 PHE A CA 1
ATOM 2116 C C . PHE A 1 265 ? 20.655 -13.583 -12.295 1.00 93.81 265 PHE A C 1
ATOM 2118 O O . PHE A 1 265 ? 21.547 -13.072 -11.622 1.00 93.81 265 PHE A O 1
ATOM 2125 N N . GLU A 1 266 ? 19.783 -12.837 -12.969 1.00 95.94 266 GLU A N 1
ATOM 2126 C CA . GLU A 1 266 ? 19.838 -11.378 -13.081 1.00 95.94 266 GLU A CA 1
ATOM 2127 C C . GLU A 1 266 ? 19.787 -10.699 -11.708 1.00 95.94 266 GLU A C 1
ATOM 2129 O O . GLU A 1 266 ? 20.569 -9.792 -11.420 1.00 95.94 266 GLU A O 1
ATOM 2134 N N . ILE A 1 267 ? 18.907 -11.175 -10.827 1.00 94.06 267 ILE A N 1
ATOM 2135 C CA . ILE A 1 267 ? 18.755 -10.684 -9.458 1.00 94.06 267 ILE A CA 1
ATOM 2136 C C . ILE A 1 267 ? 20.042 -10.900 -8.651 1.00 94.06 267 ILE A C 1
ATOM 2138 O O . ILE A 1 267 ? 20.462 -10.002 -7.913 1.00 94.06 267 ILE A O 1
ATOM 2142 N N . ASN A 1 268 ? 20.701 -12.054 -8.801 1.00 93.31 268 ASN A N 1
ATOM 2143 C CA . ASN A 1 268 ? 21.973 -12.322 -8.134 1.00 93.31 268 ASN A CA 1
ATOM 2144 C C . ASN A 1 268 ? 23.078 -11.362 -8.609 1.00 93.31 268 ASN A C 1
ATOM 2146 O O . ASN A 1 268 ? 23.839 -10.845 -7.792 1.00 93.31 268 ASN A O 1
ATOM 2150 N N . TYR A 1 269 ? 23.128 -11.047 -9.907 1.00 93.50 269 TYR A N 1
ATOM 2151 C CA . TYR A 1 269 ? 24.058 -10.041 -10.429 1.00 93.50 269 TYR A CA 1
ATOM 2152 C C . TYR A 1 269 ? 23.747 -8.640 -9.900 1.00 93.50 269 TYR A C 1
ATOM 2154 O O . TYR A 1 269 ? 24.662 -7.947 -9.454 1.00 93.50 269 TYR A O 1
ATOM 2162 N N . LEU A 1 270 ? 22.472 -8.236 -9.876 1.00 92.88 270 LEU A N 1
ATOM 2163 C CA . LEU A 1 270 ? 22.056 -6.944 -9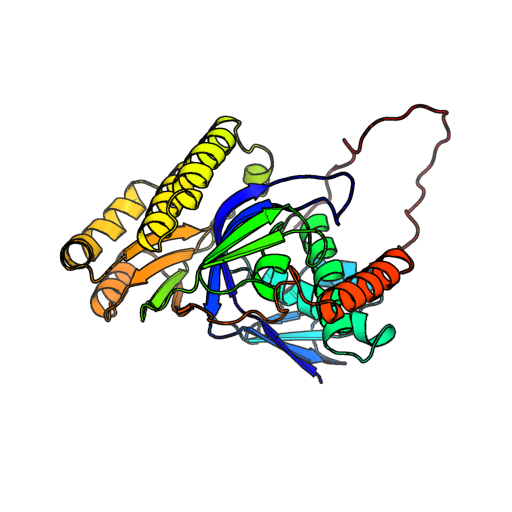.319 1.00 92.88 270 LEU A CA 1
ATOM 2164 C C . LEU A 1 270 ? 22.485 -6.795 -7.854 1.00 92.88 270 LEU A C 1
ATOM 2166 O O . LEU A 1 270 ? 22.967 -5.731 -7.466 1.00 92.88 270 LEU A O 1
ATOM 2170 N N . ARG A 1 271 ? 22.384 -7.863 -7.054 1.00 91.62 271 ARG A N 1
ATOM 2171 C CA . ARG A 1 271 ? 22.818 -7.882 -5.647 1.00 91.62 271 ARG A CA 1
ATOM 2172 C C . ARG A 1 271 ? 24.315 -7.627 -5.462 1.00 91.62 271 ARG A C 1
ATOM 2174 O O . ARG A 1 271 ? 24.704 -7.094 -4.427 1.00 91.62 271 ARG A O 1
ATOM 2181 N N . ASN A 1 272 ? 25.141 -7.955 -6.453 1.00 89.81 272 ASN A N 1
ATOM 2182 C CA . ASN A 1 272 ? 26.584 -7.715 -6.394 1.00 89.81 272 ASN A CA 1
ATOM 2183 C C . ASN A 1 272 ? 26.966 -6.266 -6.728 1.00 89.81 272 ASN A C 1
ATOM 2185 O O . ASN A 1 272 ? 28.041 -5.815 -6.339 1.00 89.81 272 ASN A O 1
ATOM 2189 N N . ILE A 1 273 ? 26.105 -5.529 -7.439 1.00 91.38 273 ILE A N 1
ATOM 2190 C CA . ILE A 1 273 ? 26.401 -4.168 -7.923 1.00 91.38 273 ILE A CA 1
ATOM 2191 C C . ILE A 1 273 ? 25.546 -3.074 -7.272 1.00 91.38 273 ILE A C 1
ATOM 2193 O O . ILE A 1 273 ? 25.845 -1.888 -7.433 1.00 91.38 273 ILE A O 1
ATOM 2197 N N . ILE A 1 274 ? 24.491 -3.458 -6.549 1.00 89.62 274 ILE A N 1
ATOM 2198 C CA . ILE A 1 274 ? 23.601 -2.588 -5.775 1.00 89.62 274 ILE A CA 1
ATOM 2199 C C . ILE A 1 274 ? 23.514 -3.174 -4.355 1.00 89.62 274 ILE A C 1
ATOM 2201 O O . ILE A 1 274 ? 23.310 -4.379 -4.218 1.00 89.62 274 ILE A O 1
ATOM 2205 N N . PRO A 1 275 ? 23.616 -2.362 -3.285 1.00 89.94 275 PRO A N 1
ATOM 2206 C CA . PRO A 1 275 ? 23.597 -2.846 -1.901 1.00 89.94 275 PRO A CA 1
ATOM 2207 C C . PRO A 1 275 ? 22.200 -3.322 -1.453 1.00 89.94 275 PRO A C 1
ATOM 2209 O O . PRO A 1 275 ? 21.526 -2.679 -0.652 1.00 89.94 275 PRO A O 1
ATOM 2212 N N . ILE A 1 276 ? 21.739 -4.457 -1.971 1.00 91.94 276 ILE A N 1
ATOM 2213 C CA . ILE A 1 276 ? 20.404 -5.006 -1.714 1.00 91.94 276 ILE A CA 1
ATOM 2214 C C . ILE A 1 276 ? 20.393 -5.771 -0.384 1.00 91.94 276 ILE A C 1
ATOM 2216 O O . ILE A 1 276 ? 21.172 -6.702 -0.177 1.00 91.94 276 ILE A O 1
ATOM 2220 N N . ARG A 1 277 ? 19.483 -5.389 0.522 1.00 90.25 277 ARG A N 1
ATOM 2221 C CA . ARG A 1 277 ? 19.333 -5.994 1.859 1.00 90.25 277 ARG A CA 1
ATOM 2222 C C . ARG A 1 277 ? 18.344 -7.155 1.897 1.00 90.25 277 ARG A C 1
ATOM 2224 O O . ARG A 1 277 ? 18.542 -8.099 2.654 1.00 90.25 277 ARG A O 1
ATOM 2231 N N . ARG A 1 278 ? 17.263 -7.062 1.125 1.00 92.12 278 ARG A N 1
ATOM 2232 C CA . ARG A 1 278 ? 16.164 -8.039 1.075 1.00 92.12 278 ARG A CA 1
ATOM 2233 C C . ARG A 1 278 ? 15.665 -8.157 -0.360 1.00 92.12 278 ARG A C 1
ATOM 2235 O O . ARG A 1 278 ? 15.677 -7.169 -1.094 1.00 92.12 278 ARG A O 1
ATOM 2242 N N . ILE A 1 279 ? 15.228 -9.354 -0.726 1.00 94.50 279 ILE A N 1
ATOM 2243 C CA . ILE A 1 279 ? 14.662 -9.690 -2.031 1.00 94.50 279 ILE A CA 1
ATOM 2244 C C . ILE A 1 279 ? 13.373 -10.447 -1.754 1.00 94.50 279 ILE A C 1
ATOM 2246 O O . ILE A 1 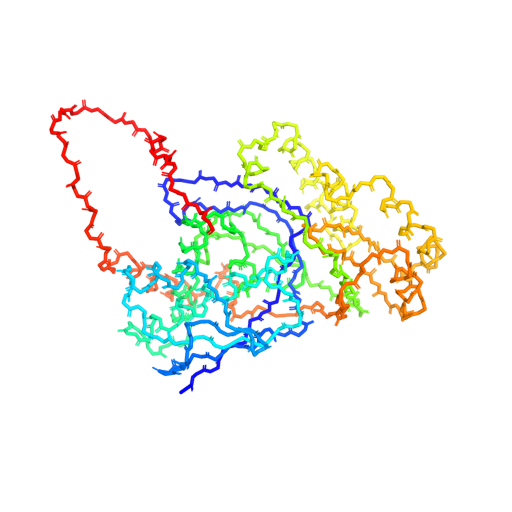279 ? 13.397 -11.377 -0.955 1.00 94.50 279 ILE A O 1
ATOM 2250 N N . MET A 1 280 ? 12.273 -10.061 -2.395 1.00 94.62 280 MET A N 1
ATOM 2251 C CA . MET A 1 280 ? 11.000 -10.766 -2.254 1.00 94.62 280 MET A CA 1
ATOM 2252 C C . MET A 1 280 ? 10.292 -10.834 -3.599 1.00 94.62 280 MET A C 1
ATOM 2254 O O . MET A 1 280 ? 10.145 -9.807 -4.260 1.00 94.62 280 MET A O 1
ATOM 2258 N N . THR A 1 281 ? 9.839 -12.022 -3.991 1.00 95.19 281 THR A N 1
ATOM 2259 C CA . THR A 1 281 ? 9.029 -12.222 -5.199 1.00 95.19 281 THR A CA 1
ATOM 2260 C C . THR A 1 281 ? 7.568 -12.383 -4.809 1.00 95.19 281 THR A C 1
ATOM 2262 O O . THR A 1 281 ? 7.226 -13.207 -3.964 1.00 95.19 281 THR A O 1
ATOM 2265 N N . LEU A 1 282 ? 6.722 -11.560 -5.417 1.00 95.12 282 LEU A N 1
ATOM 2266 C CA . LEU A 1 282 ? 5.324 -11.349 -5.069 1.00 95.12 282 LEU A CA 1
ATOM 2267 C C . LEU A 1 282 ? 4.425 -11.751 -6.224 1.00 95.12 282 LEU A C 1
ATOM 2269 O O . LEU A 1 282 ? 4.827 -11.714 -7.387 1.00 95.12 282 LEU A O 1
ATOM 2273 N N . LYS A 1 283 ? 3.181 -12.068 -5.889 1.00 95.06 283 LYS A N 1
ATOM 2274 C CA . LYS A 1 283 ? 2.095 -12.237 -6.849 1.00 95.06 283 LYS A CA 1
ATOM 2275 C C . LYS A 1 283 ? 1.166 -11.040 -6.771 1.00 95.06 283 LYS A C 1
ATOM 2277 O O . LYS A 1 283 ? 0.996 -10.448 -5.706 1.00 95.06 283 LYS A O 1
ATOM 22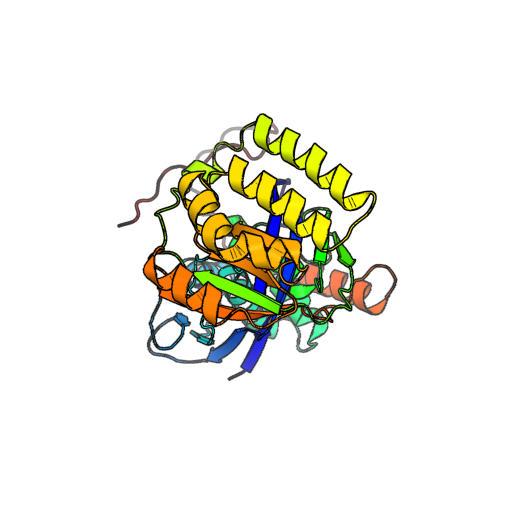82 N N . ILE A 1 284 ? 0.544 -10.705 -7.890 1.00 95.62 284 ILE A N 1
ATOM 2283 C CA . ILE A 1 284 ? -0.521 -9.708 -7.921 1.00 95.62 284 ILE A CA 1
ATOM 2284 C C . ILE A 1 284 ? -1.779 -10.314 -7.289 1.00 95.62 284 ILE A C 1
ATOM 2286 O O . ILE A 1 284 ? -2.183 -11.428 -7.632 1.00 95.62 284 ILE A O 1
ATOM 2290 N N . SER A 1 285 ? -2.385 -9.597 -6.342 1.00 94.31 285 SER A N 1
ATOM 2291 C CA . SER A 1 285 ? -3.623 -10.036 -5.698 1.00 94.31 285 SER A CA 1
ATOM 2292 C C . SER A 1 285 ? -4.781 -10.006 -6.693 1.00 94.31 285 SER A C 1
ATOM 2294 O O . SER A 1 285 ? -4.895 -9.085 -7.499 1.00 94.31 285 SER A O 1
ATOM 2296 N N . ARG A 1 286 ? -5.668 -11.003 -6.621 1.00 91.62 286 ARG A N 1
ATOM 2297 C CA . ARG A 1 286 ? -6.798 -11.176 -7.555 1.00 91.62 286 ARG A CA 1
ATOM 2298 C C . ARG A 1 286 ? -8.157 -10.801 -6.963 1.00 91.62 286 ARG A C 1
ATOM 2300 O O . ARG A 1 286 ? -9.176 -10.926 -7.635 1.00 91.62 286 ARG A O 1
ATOM 2307 N N . LYS A 1 287 ? -8.208 -10.407 -5.689 1.00 90.38 287 LYS A N 1
ATOM 2308 C CA . LYS A 1 287 ? -9.462 -10.070 -5.007 1.00 90.38 287 LYS A CA 1
ATOM 2309 C C . LYS A 1 287 ? -9.240 -9.035 -3.908 1.00 90.38 287 LYS A C 1
ATOM 2311 O O . LYS A 1 287 ? -8.216 -9.094 -3.234 1.00 90.38 287 LYS A O 1
ATOM 2316 N N . PRO A 1 288 ? -10.206 -8.137 -3.677 1.00 91.06 288 PRO A N 1
ATOM 2317 C CA . PRO A 1 288 ? -10.122 -7.194 -2.578 1.00 91.06 288 PRO A CA 1
ATOM 2318 C C . PRO A 1 288 ? -10.581 -7.840 -1.263 1.00 91.06 288 PRO A C 1
ATOM 2320 O O . PRO A 1 288 ? -11.281 -8.858 -1.264 1.00 91.06 288 PRO A O 1
ATOM 2323 N N . LEU A 1 289 ? -10.239 -7.219 -0.130 1.00 85.88 289 LEU A N 1
ATOM 2324 C CA . LEU A 1 289 ? -10.769 -7.615 1.181 1.00 85.88 289 LEU A CA 1
ATOM 2325 C C . LEU A 1 289 ? -12.207 -7.108 1.388 1.00 85.88 289 LEU A C 1
ATOM 2327 O O . LEU A 1 289 ? -13.044 -7.801 1.964 1.00 85.88 289 LEU A O 1
ATOM 2331 N N . ILE A 1 290 ? -12.491 -5.902 0.895 1.00 83.06 290 ILE A N 1
ATOM 2332 C CA . ILE A 1 290 ? -13.804 -5.259 0.865 1.00 83.06 290 ILE A CA 1
ATOM 2333 C C . ILE A 1 290 ? -14.245 -5.179 -0.602 1.00 83.06 290 ILE A C 1
ATOM 2335 O O . ILE A 1 290 ? -13.554 -4.536 -1.397 1.00 83.06 290 ILE A O 1
ATOM 2339 N N . PRO A 1 291 ? -15.383 -5.780 -0.995 1.00 78.19 291 PRO A N 1
ATOM 2340 C CA . PRO A 1 291 ? -15.845 -5.680 -2.373 1.00 78.19 291 PRO A CA 1
ATOM 2341 C C . PRO A 1 291 ? -16.144 -4.221 -2.757 1.00 78.19 291 PRO A C 1
ATOM 2343 O O . PRO A 1 291 ? -16.590 -3.417 -1.935 1.00 78.19 291 PRO A O 1
ATOM 2346 N N . VAL A 1 292 ? -15.897 -3.866 -4.019 1.00 68.19 292 VAL A N 1
ATOM 2347 C CA . VAL A 1 292 ? -16.121 -2.497 -4.506 1.00 68.19 292 VAL A CA 1
ATOM 2348 C C . VAL A 1 292 ? -17.626 -2.199 -4.539 1.00 68.19 292 VAL A C 1
ATOM 2350 O O . VAL A 1 292 ? -18.424 -2.952 -5.090 1.00 68.19 292 VAL A O 1
ATOM 2353 N N . TYR A 1 293 ? -18.021 -1.077 -3.943 1.00 63.78 293 TYR A N 1
ATOM 2354 C CA . TYR A 1 293 ? -19.402 -0.735 -3.559 1.00 63.78 293 TYR A CA 1
ATOM 2355 C C . TYR A 1 293 ? -20.318 -0.246 -4.687 1.00 63.78 293 TYR A C 1
ATOM 2357 O O . TYR A 1 293 ? -21.448 0.158 -4.401 1.00 63.78 293 TYR A O 1
ATOM 2365 N N . ASN A 1 294 ? -19.883 -0.237 -5.952 1.00 56.28 294 ASN A N 1
ATOM 2366 C CA . ASN A 1 294 ? -20.603 0.526 -6.975 1.00 56.28 294 ASN A CA 1
ATOM 2367 C C . ASN A 1 294 ? -22.070 0.101 -7.154 1.00 56.28 294 ASN A C 1
ATOM 2369 O O . ASN A 1 294 ? -22.882 0.981 -7.419 1.00 56.28 294 ASN A O 1
ATOM 2373 N N . ASN A 1 295 ? -22.455 -1.150 -6.856 1.00 57.31 295 ASN A N 1
ATOM 2374 C CA . ASN A 1 295 ? -23.853 -1.602 -6.963 1.00 57.31 295 ASN A CA 1
ATOM 2375 C C . ASN A 1 295 ? -24.378 -2.518 -5.833 1.00 57.31 295 ASN A C 1
ATOM 2377 O O . ASN A 1 295 ? -25.514 -2.975 -5.929 1.00 57.31 295 ASN A O 1
ATOM 2381 N N . ASP A 1 296 ? -23.623 -2.786 -4.759 1.00 75.69 296 ASP A N 1
ATOM 2382 C CA . ASP A 1 296 ? -24.103 -3.664 -3.673 1.00 75.69 296 ASP A CA 1
ATOM 2383 C C . ASP A 1 296 ? -24.723 -2.851 -2.524 1.00 75.69 296 ASP A C 1
ATOM 2385 O O . ASP A 1 296 ? -24.028 -2.136 -1.794 1.00 75.69 296 ASP A O 1
ATOM 2389 N N . ILE A 1 297 ? -26.044 -2.975 -2.355 1.00 78.69 297 ILE A N 1
ATOM 2390 C CA . ILE A 1 297 ? -26.800 -2.293 -1.296 1.00 78.69 297 ILE A CA 1
ATOM 2391 C C . ILE A 1 297 ? -26.288 -2.650 0.103 1.00 78.69 297 ILE A C 1
ATOM 2393 O O . ILE A 1 297 ? -26.177 -1.769 0.951 1.00 78.69 297 ILE A O 1
ATOM 2397 N N . ARG A 1 298 ? -25.847 -3.899 0.317 1.00 82.88 298 ARG A N 1
ATOM 2398 C CA . ARG A 1 298 ? -25.316 -4.340 1.613 1.00 82.88 298 ARG A CA 1
ATOM 2399 C C . ARG A 1 298 ? -24.049 -3.577 1.966 1.00 82.88 298 ARG A C 1
ATOM 2401 O O . ARG A 1 298 ? -23.856 -3.203 3.117 1.00 82.88 298 ARG A O 1
ATOM 2408 N N . ILE A 1 299 ? -23.197 -3.297 0.981 1.00 85.75 299 ILE A N 1
ATOM 2409 C CA . ILE A 1 299 ? -21.961 -2.543 1.214 1.00 85.75 299 ILE A CA 1
ATOM 2410 C C . ILE A 1 299 ? -22.279 -1.076 1.503 1.00 85.75 299 ILE A C 1
ATOM 2412 O O . ILE A 1 299 ? -21.661 -0.489 2.387 1.00 85.75 299 ILE A O 1
ATOM 2416 N N . ARG A 1 300 ? -23.278 -0.486 0.834 1.00 87.06 300 ARG A N 1
ATOM 2417 C CA . ARG A 1 300 ? -23.721 0.894 1.109 1.00 87.06 300 ARG A CA 1
ATOM 2418 C C . ARG A 1 300 ? -24.284 1.055 2.523 1.00 87.06 300 ARG A C 1
ATOM 2420 O O . ARG A 1 300 ? -23.943 2.027 3.205 1.00 87.06 300 ARG A O 1
ATOM 2427 N N . ASP A 1 301 ? -25.074 0.091 2.985 1.00 91.19 301 ASP A N 1
ATOM 2428 C CA . ASP A 1 301 ? -25.610 0.087 4.349 1.00 91.19 301 ASP A CA 1
ATOM 2429 C C . ASP A 1 301 ? -24.476 -0.011 5.374 1.00 91.19 301 ASP A C 1
ATOM 2431 O O . ASP A 1 301 ? -24.405 0.781 6.316 1.00 91.19 301 ASP A O 1
ATOM 2435 N N . LYS A 1 302 ? -23.511 -0.904 5.131 1.00 93.81 302 LYS A N 1
ATOM 2436 C CA . LYS A 1 302 ? -22.331 -1.086 5.989 1.00 93.81 302 LYS A CA 1
ATOM 2437 C C . LYS A 1 302 ? -21.401 0.124 5.994 1.00 93.81 302 LYS A C 1
ATOM 2439 O O . LYS A 1 302 ? -20.887 0.504 7.045 1.00 93.81 302 LYS A O 1
ATOM 2444 N N . CYS A 1 303 ? -21.244 0.787 4.852 1.00 93.19 303 CYS A N 1
ATOM 2445 C CA . CYS A 1 303 ? -20.546 2.064 4.742 1.00 93.19 303 CYS A CA 1
ATOM 2446 C C . CYS A 1 303 ? -21.208 3.155 5.593 1.00 93.19 303 CYS A C 1
ATOM 2448 O O . CYS A 1 303 ? -20.516 3.899 6.294 1.00 93.19 303 CYS A O 1
ATOM 2450 N N . SER A 1 304 ? -22.539 3.237 5.555 1.00 94.00 304 SER A N 1
ATOM 2451 C CA . SER A 1 304 ? -23.311 4.203 6.342 1.00 94.00 304 SER A CA 1
ATOM 2452 C C . SER A 1 304 ? -23.214 3.904 7.840 1.00 94.00 304 SER A C 1
ATOM 2454 O O . SER A 1 304 ? -22.942 4.807 8.631 1.00 94.00 304 SER A O 1
ATOM 2456 N N . GLU A 1 305 ? -23.355 2.634 8.229 1.00 95.31 305 GLU A N 1
ATOM 2457 C CA . GLU A 1 305 ? -23.189 2.149 9.605 1.00 95.31 305 GLU A CA 1
ATOM 2458 C C . GLU A 1 305 ? -21.804 2.524 10.161 1.00 95.31 305 GLU A C 1
ATOM 2460 O O . GLU A 1 305 ? -21.703 3.228 11.170 1.00 95.31 305 GLU A O 1
ATOM 2465 N N . ALA A 1 306 ? -20.731 2.140 9.464 1.00 95.81 306 ALA A N 1
ATOM 2466 C CA . ALA A 1 306 ? -19.357 2.410 9.882 1.00 95.81 306 ALA A CA 1
ATOM 2467 C C . ALA A 1 306 ? -19.032 3.913 9.919 1.00 95.81 306 ALA A C 1
ATOM 2469 O O . ALA A 1 306 ? -18.382 4.378 10.856 1.00 95.81 306 ALA A O 1
ATOM 2470 N N . THR A 1 307 ? -19.518 4.694 8.947 1.00 95.75 307 THR A N 1
ATOM 2471 C CA . THR A 1 307 ? -19.321 6.154 8.922 1.00 95.75 307 THR A CA 1
ATOM 2472 C C . THR A 1 307 ? -20.037 6.836 10.089 1.00 95.75 307 THR A C 1
ATOM 2474 O O . THR A 1 307 ? -19.476 7.729 10.726 1.00 95.75 307 THR A O 1
ATOM 2477 N N . ASN A 1 308 ? -21.250 6.396 10.429 1.00 95.56 308 ASN A N 1
ATOM 2478 C CA . ASN A 1 308 ? -21.986 6.916 11.581 1.00 95.56 308 ASN A CA 1
ATOM 2479 C C . ASN A 1 308 ? -21.264 6.620 12.899 1.00 95.56 308 ASN A C 1
ATOM 2481 O O . ASN A 1 308 ? -21.150 7.511 13.743 1.00 95.56 308 ASN A O 1
ATOM 2485 N N . ILE A 1 309 ? -20.734 5.404 13.062 1.00 94.50 309 ILE A N 1
ATOM 2486 C CA . ILE A 1 309 ? -19.900 5.044 14.217 1.00 94.50 309 ILE A CA 1
ATOM 2487 C C . ILE A 1 309 ? -18.656 5.940 14.270 1.00 94.50 309 ILE A C 1
ATOM 2489 O O . ILE A 1 309 ? -18.366 6.541 15.306 1.00 94.50 309 ILE A O 1
ATOM 2493 N N . TYR A 1 310 ? -17.953 6.082 13.144 1.00 94.69 310 TYR A N 1
ATOM 2494 C CA . TYR A 1 310 ? -16.752 6.906 13.035 1.00 94.69 310 TYR A CA 1
ATOM 2495 C C . TYR A 1 310 ? -17.009 8.378 13.401 1.00 94.69 310 TYR A C 1
ATOM 2497 O O . TYR A 1 310 ? -16.188 8.993 14.076 1.00 94.69 310 TYR A O 1
ATOM 2505 N N . ASN A 1 311 ? -18.151 8.945 13.013 1.00 93.12 311 ASN A N 1
ATOM 2506 C CA . ASN A 1 311 ? -18.490 10.339 13.313 1.00 93.12 311 ASN A CA 1
ATOM 2507 C C . ASN A 1 311 ? -18.938 10.566 14.763 1.00 93.12 311 ASN A C 1
ATOM 2509 O O . ASN A 1 311 ? -18.758 11.662 15.289 1.00 93.12 311 ASN A O 1
ATOM 2513 N N . ARG A 1 312 ? -19.515 9.548 15.415 1.00 87.69 312 ARG A N 1
ATOM 2514 C CA . ARG A 1 312 ? -20.001 9.624 16.806 1.00 87.69 312 ARG A CA 1
ATOM 2515 C C . ARG A 1 312 ? -18.938 9.292 17.851 1.00 87.69 312 ARG A C 1
ATOM 2517 O O . ARG A 1 312 ? -19.192 9.469 19.041 1.00 87.69 312 ARG A O 1
ATOM 2524 N N . LYS A 1 313 ? -17.770 8.790 17.441 1.00 72.38 313 LYS A N 1
ATOM 2525 C CA . LYS A 1 313 ? -16.702 8.429 18.377 1.00 72.38 313 LYS A CA 1
ATOM 2526 C C . LYS A 1 313 ? -16.232 9.670 19.156 1.00 72.38 313 LYS A C 1
ATOM 2528 O O . LYS A 1 313 ? -16.080 10.740 18.556 1.00 72.38 313 LYS A O 1
ATOM 2533 N N . PRO A 1 314 ? -15.979 9.556 20.471 1.00 59.47 314 PRO A N 1
ATOM 2534 C CA . PRO A 1 314 ? -15.397 10.653 21.227 1.00 59.47 314 PRO A CA 1
ATOM 2535 C C . PRO A 1 314 ? -14.031 10.989 20.620 1.00 59.47 314 PRO A C 1
ATOM 2537 O O . PRO A 1 314 ? -13.120 10.166 20.620 1.00 59.47 314 PRO A O 1
ATOM 2540 N N . ARG A 1 315 ? -13.896 12.192 20.056 1.00 56.53 315 ARG A N 1
ATOM 2541 C CA . ARG A 1 315 ? -12.581 12.760 19.743 1.00 56.53 315 ARG A CA 1
ATOM 2542 C C . ARG A 1 315 ? -11.992 13.240 21.071 1.00 56.53 315 ARG A C 1
ATOM 2544 O O . ARG A 1 315 ? -12.738 13.858 21.835 1.00 56.53 315 ARG A O 1
ATOM 2551 N N . PRO A 1 316 ? -10.710 12.994 21.388 1.00 46.53 316 PRO A N 1
ATOM 2552 C CA . PRO A 1 316 ? -10.122 13.600 22.570 1.00 46.53 316 PRO A CA 1
ATOM 2553 C C . PRO A 1 316 ? -10.292 15.116 22.486 1.00 46.53 316 PRO A C 1
ATOM 2555 O O . PRO A 1 316 ? -10.150 15.717 21.416 1.00 46.53 316 PRO A O 1
ATOM 2558 N N . LEU A 1 317 ? -10.646 15.714 23.624 1.00 37.75 317 LEU A N 1
ATOM 2559 C CA . LEU A 1 317 ? -10.745 17.158 23.784 1.00 37.75 317 LEU A CA 1
ATOM 2560 C C . LEU A 1 317 ? -9.467 17.791 23.226 1.00 37.75 317 LEU A C 1
ATOM 2562 O O . LEU A 1 317 ? -8.358 17.449 23.648 1.00 37.75 317 LEU A O 1
ATOM 2566 N N . ARG A 1 318 ? -9.616 18.715 22.268 1.00 40.03 318 ARG A N 1
ATOM 2567 C CA . ARG A 1 318 ? -8.527 19.627 21.904 1.00 40.03 318 ARG A CA 1
ATOM 2568 C C . ARG A 1 318 ? -8.001 20.221 23.210 1.00 40.03 318 ARG A C 1
ATOM 2570 O O . ARG A 1 318 ? -8.791 20.746 23.989 1.00 40.03 318 ARG A O 1
ATOM 2577 N N . ARG A 1 319 ? -6.689 20.154 23.454 1.00 33.47 319 ARG A N 1
ATOM 2578 C CA . ARG A 1 319 ? -6.072 20.976 24.499 1.00 33.47 319 ARG A CA 1
ATOM 2579 C C . ARG A 1 319 ? -6.335 22.436 24.130 1.00 33.47 319 ARG A C 1
ATOM 2581 O O . ARG A 1 319 ? -5.708 22.961 23.213 1.00 33.47 319 ARG A O 1
ATOM 2588 N N . GLU A 1 320 ? -7.299 23.061 24.797 1.00 34.16 320 GLU A N 1
ATOM 2589 C CA . GLU A 1 320 ? -7.506 24.503 24.738 1.00 34.16 320 GLU A CA 1
ATOM 2590 C C . GLU A 1 320 ? -6.309 25.185 25.414 1.00 34.16 320 GLU A C 1
ATOM 2592 O O . GLU A 1 320 ? -6.207 25.248 26.635 1.00 34.16 320 GLU A O 1
ATOM 2597 N N . GLY A 1 321 ? -5.365 25.663 24.602 1.00 32.06 321 GLY A N 1
ATOM 2598 C CA . GLY A 1 321 ? -4.436 26.731 24.968 1.00 32.06 321 GLY A CA 1
ATOM 2599 C C . GLY A 1 321 ? -4.994 28.043 24.423 1.00 32.06 3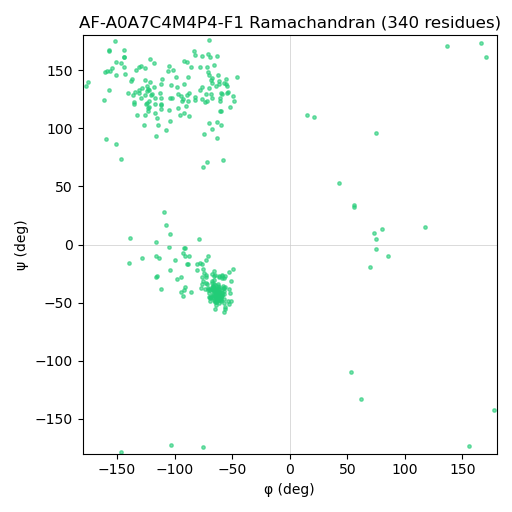21 GLY A C 1
ATOM 2600 O O . GLY A 1 321 ? -5.220 28.162 23.221 1.00 32.06 321 GLY A O 1
ATOM 2601 N N . GLY A 1 322 ? -5.314 28.975 25.321 1.00 30.48 322 GLY A N 1
ATOM 2602 C CA . GLY A 1 322 ? -6.256 30.068 25.088 1.00 30.48 322 GLY A CA 1
ATOM 2603 C C . GLY A 1 322 ? -5.759 31.270 24.281 1.00 30.48 322 GLY A C 1
ATOM 2604 O O . GLY A 1 322 ? -4.596 31.643 24.327 1.00 30.48 322 GLY A O 1
ATOM 2605 N N . GLN A 1 323 ? -6.697 31.941 23.612 1.00 29.30 323 GLN A N 1
ATOM 2606 C CA . GLN A 1 323 ? -7.226 33.257 24.000 1.00 29.30 323 GLN A CA 1
ATOM 2607 C C . GLN A 1 323 ? -8.341 33.657 23.020 1.00 29.30 323 GLN A C 1
ATOM 2609 O O . GLN A 1 323 ? -8.226 33.497 21.808 1.00 29.30 323 GLN A O 1
ATOM 2614 N N . LYS A 1 324 ? -9.442 34.183 23.568 1.00 34.88 324 LYS A N 1
ATOM 2615 C CA . LYS A 1 324 ? -10.568 34.761 22.822 1.00 34.88 324 LYS A CA 1
ATOM 2616 C C . LYS A 1 324 ? -10.084 35.857 21.861 1.00 34.88 324 LYS A C 1
ATOM 2618 O O . LYS A 1 324 ? -9.470 36.812 22.326 1.00 34.88 324 LYS A O 1
ATOM 2623 N N . LYS A 1 325 ? -10.499 35.801 20.588 1.00 28.91 325 LYS A N 1
ATOM 2624 C CA . LYS A 1 325 ? -10.957 36.967 19.802 1.00 28.91 325 LYS A CA 1
ATOM 2625 C C . LYS A 1 325 ? -11.803 36.527 18.592 1.00 28.91 325 LYS A C 1
ATOM 2627 O O . LYS A 1 325 ? -11.664 35.420 18.090 1.00 28.91 325 LYS A O 1
ATOM 2632 N N . GLN A 1 326 ? -12.753 37.392 18.250 1.00 28.52 326 GLN A N 1
ATOM 2633 C CA . GLN A 1 326 ? -13.977 37.187 17.466 1.00 28.52 326 GLN A CA 1
ATOM 2634 C C . GLN A 1 326 ? -13.797 36.812 15.979 1.00 28.52 326 GLN A C 1
ATOM 2636 O O . GLN A 1 326 ? -12.818 37.189 15.346 1.00 28.52 326 GLN A O 1
ATOM 2641 N N . ASN A 1 327 ? -14.829 36.129 15.458 1.00 31.88 327 ASN A N 1
ATOM 2642 C CA . ASN A 1 327 ? -15.312 36.002 14.073 1.00 31.88 327 ASN A CA 1
ATOM 2643 C C . ASN A 1 327 ? -14.394 36.435 12.911 1.00 31.88 327 ASN A C 1
ATOM 2645 O O . ASN A 1 327 ? -14.259 37.615 12.606 1.00 31.88 327 ASN A O 1
ATOM 2649 N N . SER A 1 328 ? -13.936 35.456 12.128 1.00 26.84 328 SER A N 1
ATOM 2650 C CA . SER A 1 328 ? -14.182 35.370 10.675 1.00 26.84 328 SER A CA 1
ATOM 2651 C C . SER A 1 328 ? -13.615 34.052 10.133 1.00 26.84 328 SER A C 1
ATOM 2653 O O . SER A 1 328 ? -12.562 33.577 10.553 1.00 26.84 328 SER A O 1
ATOM 2655 N N . SER A 1 329 ? -14.358 33.430 9.224 1.00 38.28 329 SER A N 1
ATOM 2656 C CA . SER A 1 329 ? -14.016 32.213 8.487 1.00 38.28 329 SER A CA 1
ATOM 2657 C C . SER A 1 329 ? -12.646 32.306 7.801 1.00 38.28 329 SER A C 1
ATOM 2659 O O . SER A 1 329 ? -12.471 33.121 6.893 1.00 38.28 329 SER A O 1
ATOM 2661 N N . LYS A 1 330 ? -11.699 31.434 8.176 1.00 26.12 330 LYS A N 1
ATOM 2662 C CA . LYS A 1 330 ? -10.482 31.150 7.397 1.00 26.12 330 LYS A CA 1
ATOM 2663 C C . LYS A 1 330 ? -10.176 29.642 7.364 1.00 26.12 330 LYS A C 1
ATOM 2665 O O . LYS A 1 330 ? -10.416 28.963 8.363 1.00 26.12 330 LYS A O 1
ATOM 2670 N N . PRO A 1 331 ? -9.689 29.119 6.220 1.00 29.20 331 PRO A N 1
ATOM 2671 C CA . PRO A 1 331 ? -9.466 27.691 5.991 1.00 29.20 331 PRO A CA 1
ATOM 2672 C C . PRO A 1 331 ? -8.303 27.140 6.826 1.00 29.20 331 PRO A C 1
ATOM 2674 O O . PRO A 1 331 ? -7.458 27.898 7.299 1.00 29.20 331 PRO A O 1
ATOM 2677 N N . PHE A 1 332 ? -8.273 25.810 6.973 1.00 30.36 332 PHE A N 1
ATOM 2678 C CA . PHE A 1 332 ? -7.239 24.997 7.630 1.00 30.36 332 PHE A CA 1
ATOM 2679 C C . PHE A 1 332 ? -5.843 25.204 6.996 1.00 30.36 332 PHE A C 1
ATOM 2681 O O . PHE A 1 332 ? -5.302 24.338 6.318 1.00 30.36 332 PHE A O 1
ATOM 2688 N N . HIS A 1 333 ? -5.219 26.355 7.233 1.00 33.94 333 HIS A N 1
ATOM 2689 C CA . HIS A 1 333 ? -3.799 26.574 7.000 1.00 33.94 333 HIS A CA 1
ATOM 2690 C C . HIS A 1 333 ? -3.160 27.177 8.253 1.00 33.94 333 HIS A C 1
ATOM 2692 O O . HIS A 1 333 ? -3.587 28.207 8.760 1.00 33.94 333 HIS A O 1
ATOM 2698 N N . HIS A 1 334 ? -2.103 26.496 8.699 1.00 30.19 334 HIS A N 1
ATOM 2699 C CA . HIS A 1 334 ? -1.164 26.847 9.764 1.00 30.19 334 HIS A CA 1
ATOM 2700 C C . HIS A 1 334 ? -1.616 26.708 11.225 1.00 30.19 334 HIS A C 1
ATOM 2702 O O . HIS A 1 334 ? -2.094 27.640 11.851 1.00 30.19 334 HIS A O 1
ATOM 2708 N N . HIS A 1 335 ? -1.252 25.562 11.810 1.00 27.11 335 HIS A N 1
ATOM 2709 C CA . HIS A 1 335 ? -0.267 25.520 12.900 1.00 27.11 335 HIS A CA 1
ATOM 2710 C C . HIS A 1 335 ? 0.466 24.166 12.857 1.00 27.11 335 HIS A C 1
ATOM 2712 O O . HIS A 1 335 ? 0.074 23.197 13.493 1.00 27.11 335 HIS A O 1
ATOM 2718 N N . PHE A 1 336 ? 1.529 24.094 12.050 1.00 37.78 336 PHE A N 1
ATOM 2719 C CA . PHE A 1 336 ? 2.512 23.009 12.078 1.00 37.78 336 PHE A CA 1
ATOM 2720 C C . PHE A 1 336 ? 3.847 23.627 12.476 1.00 37.78 336 PHE A C 1
ATOM 2722 O O . PHE A 1 336 ? 4.577 24.155 11.641 1.00 37.78 336 PHE A O 1
ATOM 2729 N N . THR A 1 337 ? 4.144 23.603 13.769 1.00 29.45 337 THR A N 1
ATOM 2730 C CA . THR A 1 337 ? 5.451 23.981 14.303 1.00 29.45 337 THR A CA 1
ATOM 2731 C C . THR A 1 337 ? 6.006 22.828 15.116 1.00 29.45 337 THR A C 1
ATOM 2733 O O . THR A 1 337 ? 5.368 22.374 16.059 1.00 29.45 337 THR A O 1
ATOM 2736 N N . LYS A 1 338 ? 7.194 22.391 14.678 1.00 33.59 338 LYS A N 1
ATOM 2737 C CA . LYS A 1 338 ? 8.273 21.716 15.409 1.00 33.59 338 LYS A CA 1
ATOM 2738 C C . LYS A 1 338 ? 7.863 21.022 16.713 1.00 33.59 338 LYS A C 1
ATOM 2740 O O . LYS A 1 338 ? 7.710 21.677 17.737 1.00 33.59 338 LYS A O 1
ATOM 2745 N N . SER A 1 339 ? 7.887 19.694 16.696 1.00 24.98 339 SER A N 1
ATOM 2746 C CA . SER A 1 339 ? 8.337 18.946 17.866 1.00 24.98 339 SER A CA 1
ATOM 2747 C C . SER A 1 339 ? 9.501 18.056 17.449 1.00 24.98 339 SER A C 1
ATOM 2749 O O . SER A 1 339 ? 9.488 17.467 16.367 1.00 24.98 339 SER A O 1
ATOM 2751 N N . LEU A 1 340 ? 10.539 18.111 18.276 1.00 27.91 340 LEU A N 1
ATOM 2752 C CA . LEU A 1 340 ? 11.832 17.459 18.149 1.00 27.91 340 LEU A CA 1
ATOM 2753 C C . LEU A 1 340 ? 11.675 15.937 18.034 1.00 27.91 340 LEU A C 1
ATOM 2755 O O . LEU A 1 340 ? 10.917 15.348 18.799 1.00 27.91 340 LEU A O 1
ATOM 2759 N N . TYR A 1 341 ? 12.464 15.320 17.158 1.00 26.69 341 TYR A N 1
ATOM 2760 C CA . TYR A 1 341 ? 12.783 13.896 17.224 1.00 26.69 341 TYR A CA 1
ATOM 2761 C C . TYR A 1 341 ? 14.305 13.757 17.286 1.00 26.69 341 TYR A C 1
ATOM 2763 O O . TYR A 1 341 ? 15.007 14.191 16.367 1.00 26.69 341 TYR A O 1
ATOM 2771 N N . LEU A 1 342 ? 14.768 13.246 18.429 1.00 28.23 342 LEU A N 1
ATOM 2772 C CA . LEU A 1 342 ? 15.945 12.388 18.533 1.00 28.23 342 LEU A CA 1
ATOM 2773 C C . LEU A 1 342 ? 15.546 10.985 18.074 1.00 28.23 342 LEU A C 1
ATOM 2775 O O . LEU A 1 342 ? 14.360 10.640 18.296 1.00 28.23 342 LEU A O 1
#